Protein AF-A0A0F9EYW2-F1 (afdb_monomer)

Sequence (230 aa):
MPSLGEVVQDLGSGGMSMTWIFIWALIVGISLIFICFLGWLLFFKVRWNLKVEIKLPRSDGRIINGEWGKGFYDAKRGSVYIKRPGRGSRKVAMKIFDVKRYLQGTDLLTVIQVGPEEFRPVLNHSYSEHLVNLIDKSKPVLSEDGKPVLDEKGNPLYKTVQMKDSIMNIQTETGKNKAWKAAFEDAATNAYTMKSIFRQYQTPIAIGIVVICCFIGFAVLWTKLSSVCS

Secondary structure (DSSP, 8-state):
---HHHHHHHTTSS---HHHHHHHHHHHHHHHHHHHHHHHHHHH-----EEEEEEEE-TTSPEEEEEEEEEEEETTTTEEEEE-SSTTPPPEEPPP--HHHHEETTTEEEEEEEETTEEEE--GGGEEEEEEEEEEEEEEPBPTTSPBPBPTTSPBPEEEEEEEEEEE-------S--HHHHHHHHHHHHHHSHHHHHHHTHHHHHHHHHHHHHHHHHHHHHHHHTTT--

Foldseek 3Di:
DDDPVVVVVVVPDDPCDPVNVVVVVVVVVVVVVVVVVVVVVVVPPQDQQAWEWEWEADPVRDTDHTFIWTWDQDPVVQWIWIFGPDPDTDTAIEQRDNVVVQDDPRHYWYWYDPDPRYIDTDHPVLKDKDWDFDFPPVAFDADPVRHFDADPVGHGGGDTDTDIDIDGDDDDPPDPDPPRVVVVVVVVVCVPDPVVVCVVCVVVVVVVVVVVVVVVVVVVVVVVVVVVVD

Solvent-accessible surface area (backbone atoms only — not comparable to full-atom values): 13590 Å² total; per-residue (Å²): 131,86,51,78,66,57,61,55,52,62,69,69,60,92,65,82,50,72,68,57,54,52,52,51,53,49,54,52,49,52,51,52,54,50,51,51,52,51,53,48,56,62,68,68,59,73,70,66,68,27,44,24,40,37,31,40,62,44,98,84,71,47,73,48,88,56,46,72,27,41,18,31,74,39,81,91,74,43,29,41,32,40,27,57,78,58,101,78,53,64,76,35,67,36,73,71,56,71,60,77,81,38,46,51,84,92,39,35,33,41,27,36,43,84,45,102,75,36,59,43,79,44,54,84,81,50,52,42,82,41,82,42,79,42,72,37,84,87,44,59,40,60,43,99,84,71,45,65,39,58,48,102,85,71,47,70,40,48,39,72,41,82,41,85,45,70,51,67,77,80,90,68,93,81,67,89,76,53,62,67,58,54,52,49,52,51,52,56,52,44,69,76,34,70,68,40,53,50,61,75,43,41,64,62,51,51,52,51,52,52,53,52,50,52,53,52,52,50,53,54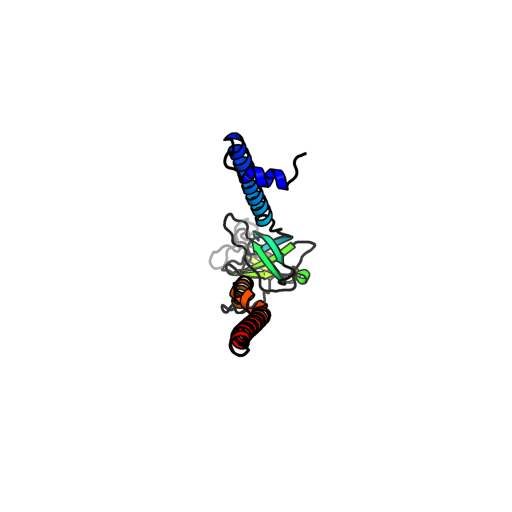,50,52,63,50,53,63,67,72,80,109

pLDDT: mean 80.06, std 10.98, range [49.91, 95.88]

Organism: NCBI:txid412755

Radius of gyration: 35.55 Å; Cα contacts (8 Å, |Δi|>4): 248; chains: 1; bounding box: 84×53×110 Å

Structure (mmCIF, N/CA/C/O backbone):
data_AF-A0A0F9EYW2-F1
#
_entry.id   AF-A0A0F9EYW2-F1
#
loop_
_atom_site.group_PDB
_atom_site.id
_atom_site.type_symbol
_atom_site.label_atom_id
_atom_site.label_alt_id
_atom_site.label_comp_id
_atom_site.label_asym_id
_atom_site.label_entity_id
_atom_site.label_seq_id
_atom_site.pdbx_PDB_ins_code
_atom_site.Cartn_x
_atom_site.Cartn_y
_atom_site.Cartn_z
_atom_site.occupancy
_atom_site.B_iso_or_equiv
_atom_site.auth_seq_id
_atom_site.auth_comp_id
_atom_site.auth_asym_id
_atom_site.auth_atom_id
_atom_site.pdbx_PDB_model_num
ATOM 1 N N . MET A 1 1 ? 7.747 31.807 -49.366 1.00 52.19 1 MET A N 1
ATOM 2 C CA . MET A 1 1 ? 7.985 31.037 -48.128 1.00 52.19 1 MET A CA 1
ATOM 3 C C . MET A 1 1 ? 9.298 30.307 -48.328 1.00 52.19 1 MET A C 1
ATOM 5 O O . MET A 1 1 ? 9.342 29.508 -49.256 1.00 52.19 1 MET A O 1
ATOM 9 N N . PRO A 1 2 ? 10.361 30.649 -47.586 1.00 55.53 2 PRO A N 1
ATOM 10 C CA . PRO A 1 2 ? 11.650 29.979 -47.736 1.00 55.53 2 PRO A CA 1
ATOM 11 C C . PRO A 1 2 ? 11.512 28.498 -47.378 1.00 55.53 2 PRO A C 1
ATOM 13 O O . PRO A 1 2 ? 10.735 28.131 -46.490 1.00 55.53 2 PRO A O 1
ATOM 16 N N . SER A 1 3 ? 12.224 27.650 -48.112 1.00 72.50 3 SER A N 1
ATOM 17 C CA . SER A 1 3 ? 12.207 26.206 -47.890 1.00 72.50 3 SER A CA 1
ATOM 18 C C . SER A 1 3 ? 13.005 25.844 -46.630 1.00 72.50 3 SER A C 1
ATOM 20 O O . SER A 1 3 ? 13.962 26.528 -46.267 1.00 72.50 3 SER A O 1
ATOM 22 N N . LEU A 1 4 ? 12.644 24.746 -45.953 1.00 61.16 4 LEU A N 1
ATOM 23 C CA . LEU A 1 4 ? 13.369 24.252 -44.768 1.00 61.16 4 LEU A CA 1
ATOM 24 C C . LEU A 1 4 ? 14.874 24.040 -45.034 1.00 61.16 4 LEU A C 1
ATOM 26 O O . LEU A 1 4 ? 15.667 24.145 -44.106 1.00 61.16 4 LEU A O 1
ATOM 30 N N . GLY A 1 5 ? 15.267 23.775 -46.285 1.00 67.50 5 GLY A N 1
ATOM 31 C CA . GLY A 1 5 ? 16.667 23.628 -46.691 1.00 67.50 5 GLY A CA 1
ATOM 32 C C . GLY A 1 5 ? 17.437 24.950 -46.728 1.00 67.50 5 GLY A C 1
ATOM 33 O O . GLY A 1 5 ? 18.557 25.005 -46.233 1.00 67.50 5 GLY A O 1
ATOM 34 N N . GLU A 1 6 ? 16.822 26.025 -47.228 1.00 64.06 6 GLU A N 1
ATOM 35 C CA . GLU A 1 6 ? 17.435 27.363 -47.262 1.00 64.06 6 GLU A CA 1
ATOM 36 C C . GLU A 1 6 ? 17.608 27.938 -45.853 1.00 64.06 6 GLU A C 1
ATOM 38 O O . GLU A 1 6 ? 18.649 28.507 -45.542 1.00 64.06 6 GLU A O 1
ATOM 43 N N . VAL A 1 7 ? 16.636 27.702 -44.963 1.00 62.72 7 VAL A N 1
ATOM 44 C CA . VAL A 1 7 ? 16.721 28.124 -43.553 1.00 62.72 7 VAL A CA 1
ATOM 45 C C . VAL A 1 7 ? 17.864 27.411 -42.821 1.00 62.72 7 VAL A C 1
ATOM 47 O O . VAL A 1 7 ? 18.504 28.003 -41.959 1.00 62.72 7 VAL A O 1
ATOM 50 N N . VAL A 1 8 ? 18.157 26.155 -43.169 1.00 63.97 8 VAL A N 1
ATOM 51 C CA . VAL A 1 8 ? 19.262 25.385 -42.570 1.00 63.97 8 VAL A CA 1
ATOM 52 C C . VAL A 1 8 ? 20.624 25.792 -43.149 1.00 63.97 8 VAL A C 1
ATOM 54 O O . VAL A 1 8 ? 21.619 25.763 -42.427 1.00 63.97 8 VAL A O 1
ATOM 57 N N . GLN A 1 9 ? 20.681 26.216 -44.415 1.00 61.81 9 GLN A N 1
ATOM 58 C CA . GLN A 1 9 ? 21.916 26.686 -45.052 1.00 61.81 9 GLN A CA 1
ATOM 59 C C . GLN A 1 9 ? 22.353 28.066 -44.538 1.00 61.81 9 GLN A C 1
ATOM 61 O O . GLN A 1 9 ? 23.529 28.242 -44.220 1.00 61.81 9 GLN A O 1
ATOM 66 N N . ASP A 1 10 ? 21.409 28.991 -44.338 1.00 56.78 10 ASP A N 1
ATOM 67 C CA . ASP A 1 10 ? 21.663 30.308 -43.724 1.00 56.78 10 ASP A CA 1
ATOM 68 C C . ASP A 1 10 ? 22.048 30.199 -42.232 1.00 56.78 10 ASP A C 1
ATOM 70 O O . ASP A 1 10 ? 22.704 31.074 -41.666 1.00 56.78 10 ASP A O 1
ATOM 74 N N . LEU A 1 11 ? 21.693 29.080 -41.589 1.00 55.62 11 LEU A N 1
ATOM 75 C CA . LEU A 1 11 ? 22.097 28.739 -40.222 1.00 55.62 11 LEU A CA 1
ATOM 76 C C . LEU A 1 11 ? 23.579 28.332 -40.115 1.00 55.62 11 LEU A C 1
ATOM 78 O O . LEU A 1 11 ? 24.151 28.404 -39.027 1.00 55.62 11 LEU A O 1
ATOM 82 N N . GLY A 1 12 ? 24.196 27.894 -41.219 1.00 53.41 12 GLY A N 1
ATOM 83 C CA . GLY A 1 12 ? 25.589 27.441 -41.263 1.00 53.41 12 GLY A CA 1
ATOM 84 C C . GLY A 1 12 ? 26.603 28.539 -41.598 1.00 53.41 12 GLY A C 1
ATOM 85 O O . GLY A 1 12 ? 27.769 28.426 -41.218 1.00 53.41 12 GLY A O 1
ATOM 86 N N . SER A 1 13 ? 26.190 29.616 -42.273 1.00 53.50 13 SER A N 1
ATOM 87 C CA . SER A 1 13 ? 27.091 30.678 -42.737 1.00 53.50 13 SER A CA 1
ATOM 88 C C . SER A 1 13 ? 27.076 31.915 -41.833 1.00 53.50 13 SER A C 1
ATOM 90 O O . SER A 1 13 ? 26.437 32.920 -42.116 1.00 53.50 13 SER A O 1
ATOM 92 N N . GLY A 1 14 ? 27.838 31.851 -40.740 1.00 54.00 14 GLY A N 1
ATOM 93 C CA . GLY A 1 14 ? 28.763 32.924 -40.332 1.00 54.00 14 GLY A CA 1
ATOM 94 C C . GLY A 1 14 ? 28.259 34.344 -40.025 1.00 54.00 14 GLY A C 1
ATOM 95 O O . GLY A 1 14 ? 29.096 35.235 -39.912 1.00 54.00 14 GLY A O 1
ATOM 96 N N . GLY A 1 15 ? 26.959 34.593 -39.858 1.00 57.03 15 GLY A N 1
ATOM 97 C CA . GLY A 1 15 ? 26.452 35.949 -39.613 1.00 57.03 15 GLY A CA 1
ATOM 98 C C . GLY A 1 15 ? 25.105 35.988 -38.906 1.00 57.03 15 GLY A C 1
ATOM 99 O O . GLY A 1 15 ? 24.212 36.716 -39.324 1.00 57.03 15 GLY A O 1
ATOM 100 N N . MET A 1 16 ? 24.923 35.189 -37.852 1.00 55.03 16 MET A N 1
ATOM 101 C CA . MET A 1 16 ? 23.673 35.191 -37.093 1.00 55.03 16 MET A CA 1
ATOM 102 C C . MET A 1 16 ? 23.523 36.552 -36.390 1.00 55.03 16 MET A C 1
ATOM 104 O O . MET A 1 16 ? 24.187 36.824 -35.388 1.00 55.03 16 MET A O 1
ATOM 108 N N . SER A 1 17 ? 22.698 37.445 -36.948 1.00 66.69 17 SER A N 1
ATOM 109 C CA . SER A 1 17 ? 22.428 38.752 -36.349 1.00 66.69 17 SER A CA 1
ATOM 110 C C . SER A 1 17 ? 21.936 38.560 -34.915 1.00 66.69 17 SER A C 1
ATOM 112 O O . SER A 1 17 ? 21.206 37.613 -34.620 1.00 66.69 17 SER A O 1
ATOM 114 N N . MET A 1 18 ? 22.323 39.460 -34.008 1.00 69.31 18 MET A N 1
ATOM 115 C CA . MET A 1 18 ? 22.024 39.353 -32.572 1.00 69.31 18 MET A CA 1
ATOM 116 C C . MET A 1 18 ? 20.530 39.060 -32.303 1.00 69.31 18 MET A C 1
ATOM 118 O O . MET A 1 18 ? 20.189 38.298 -31.404 1.00 69.31 18 MET A O 1
ATOM 122 N N . THR A 1 19 ? 19.641 39.577 -33.156 1.00 75.81 19 THR A N 1
ATOM 123 C CA . THR A 1 19 ? 18.192 39.325 -33.160 1.00 75.81 19 THR A CA 1
ATOM 124 C C . THR A 1 19 ? 17.797 37.854 -33.344 1.00 75.81 19 THR A C 1
ATOM 126 O O . THR A 1 19 ? 16.905 37.382 -32.643 1.00 75.81 19 THR A O 1
ATOM 129 N N . TRP A 1 20 ? 18.462 37.100 -34.223 1.00 77.06 20 TRP A N 1
ATOM 130 C CA . TRP A 1 20 ? 18.180 35.676 -34.442 1.00 77.06 20 TRP A CA 1
ATOM 131 C C . TRP A 1 20 ? 18.603 34.815 -33.253 1.00 77.06 20 TRP A C 1
ATOM 133 O O . TRP A 1 20 ? 17.891 33.879 -32.890 1.00 77.06 20 TRP A O 1
ATOM 143 N N . ILE A 1 21 ? 19.707 35.173 -32.594 1.00 80.19 21 ILE A N 1
ATOM 144 C CA . ILE A 1 21 ? 20.161 34.503 -31.369 1.00 80.19 21 ILE A CA 1
ATOM 145 C C . ILE A 1 21 ? 19.124 34.689 -30.251 1.00 80.19 21 ILE A C 1
ATOM 147 O O . ILE A 1 21 ? 18.775 33.721 -29.573 1.00 80.19 21 ILE A O 1
ATOM 151 N N . PHE A 1 22 ? 18.566 35.896 -30.093 1.00 82.25 22 PHE A N 1
ATOM 152 C CA . PHE A 1 22 ? 17.497 36.150 -29.119 1.00 82.25 22 PHE A CA 1
ATOM 153 C C . PHE A 1 22 ? 16.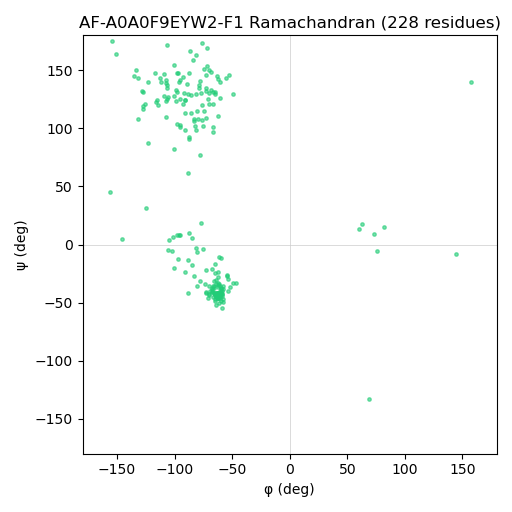221 35.357 -29.419 1.00 82.25 22 PHE A C 1
ATOM 155 O O . PHE A 1 22 ? 15.628 34.794 -28.499 1.00 82.25 22 PHE A O 1
ATOM 162 N N . ILE A 1 23 ? 15.814 35.268 -30.689 1.00 85.69 23 ILE A N 1
ATOM 163 C CA . ILE A 1 23 ? 14.631 34.492 -31.093 1.00 85.69 23 ILE A CA 1
ATOM 164 C C . ILE A 1 23 ? 14.827 33.005 -30.769 1.00 85.69 23 ILE A C 1
ATOM 166 O O . ILE A 1 23 ? 13.954 32.389 -30.157 1.00 85.69 23 ILE A O 1
ATOM 170 N N . TRP A 1 24 ? 15.989 32.434 -31.096 1.00 83.31 24 TRP A N 1
ATOM 171 C CA . TRP A 1 24 ? 16.298 31.037 -30.780 1.00 83.31 24 TRP A CA 1
ATOM 172 C C . TRP A 1 24 ? 16.380 30.769 -29.276 1.00 83.31 24 TRP A C 1
ATOM 174 O O . TRP A 1 24 ? 15.815 29.781 -28.804 1.00 83.31 24 TRP A O 1
ATOM 184 N N . ALA A 1 25 ? 17.008 31.661 -28.506 1.00 87.38 25 ALA A N 1
ATOM 185 C CA . ALA A 1 25 ? 17.060 31.545 -27.050 1.00 87.38 25 ALA A CA 1
ATOM 186 C C . ALA A 1 25 ? 15.653 31.549 -26.424 1.00 87.38 25 ALA A C 1
ATOM 188 O O . ALA A 1 25 ? 15.380 30.780 -25.500 1.00 87.38 25 ALA A O 1
ATOM 189 N N . LEU A 1 26 ? 14.735 32.358 -26.962 1.00 91.06 26 LEU A N 1
ATOM 190 C CA . LEU A 1 26 ? 13.352 32.449 -26.496 1.00 91.06 26 LEU A CA 1
ATOM 191 C C . LEU A 1 26 ? 12.554 31.179 -26.843 1.00 91.06 26 LEU A C 1
ATOM 193 O O . LEU A 1 26 ? 11.865 30.634 -25.980 1.00 91.06 26 LEU A O 1
ATOM 197 N N . ILE A 1 27 ? 12.711 30.643 -28.059 1.00 91.94 27 ILE A N 1
ATOM 198 C CA . ILE A 1 27 ? 12.068 29.386 -28.489 1.00 91.94 27 ILE A CA 1
ATOM 199 C C . ILE A 1 27 ? 12.540 28.200 -27.636 1.00 91.94 27 ILE A C 1
ATOM 201 O O . ILE A 1 27 ? 11.719 27.403 -27.167 1.00 91.94 27 ILE A O 1
ATOM 205 N N . VAL A 1 28 ? 13.849 28.086 -27.397 1.00 92.88 28 VAL A N 1
ATOM 206 C CA . VAL A 1 28 ? 14.421 27.021 -26.558 1.00 92.88 28 VAL A CA 1
ATOM 207 C C . VAL A 1 28 ? 13.967 27.176 -25.104 1.00 92.88 28 VAL A C 1
ATOM 209 O O . VAL A 1 28 ? 13.572 26.191 -24.478 1.00 92.88 28 VAL A O 1
ATOM 212 N N . GLY A 1 29 ? 13.935 28.408 -24.587 1.00 93.50 29 GLY A N 1
ATOM 213 C CA . GLY A 1 29 ? 13.445 28.711 -23.242 1.00 93.50 29 GLY A CA 1
ATOM 214 C C . GLY A 1 29 ? 11.982 28.307 -23.034 1.00 93.50 29 GLY A C 1
ATOM 215 O O . GLY A 1 29 ? 11.668 27.601 -22.074 1.00 93.50 29 GLY A O 1
ATOM 216 N N . ILE A 1 30 ? 11.089 28.674 -23.961 1.00 93.38 30 ILE A N 1
ATOM 217 C CA . ILE A 1 30 ? 9.671 28.281 -23.906 1.00 93.38 30 ILE A CA 1
ATOM 218 C C . ILE A 1 30 ? 9.520 26.761 -24.015 1.00 93.38 30 ILE A C 1
ATOM 220 O O . ILE A 1 30 ? 8.736 26.170 -23.272 1.00 93.38 30 ILE A O 1
ATOM 224 N N . SER A 1 31 ? 10.290 26.115 -24.892 1.00 93.00 31 SER A N 1
ATOM 225 C CA . SER A 1 31 ? 10.237 24.660 -25.071 1.00 93.00 31 SER A CA 1
ATOM 226 C C . SER A 1 31 ? 10.631 23.914 -23.793 1.00 93.00 31 SER A C 1
ATOM 228 O O . SER A 1 31 ? 9.950 22.968 -23.399 1.00 93.00 31 SER A O 1
ATOM 230 N N . LEU A 1 32 ? 11.670 24.371 -23.085 1.00 94.00 32 LEU A N 1
ATOM 231 C CA . LEU A 1 32 ? 12.071 23.809 -21.790 1.00 94.00 32 LEU A CA 1
ATOM 232 C C . LEU A 1 32 ? 10.996 23.994 -20.716 1.00 94.00 32 LEU A C 1
ATOM 234 O O . LEU A 1 32 ? 10.686 23.046 -19.994 1.00 94.00 32 LEU A O 1
ATOM 238 N N . ILE A 1 33 ? 10.386 25.179 -20.631 1.00 94.12 33 ILE A N 1
ATOM 239 C CA . ILE A 1 33 ? 9.284 25.438 -19.693 1.00 94.12 33 ILE A CA 1
ATOM 240 C C . ILE A 1 33 ? 8.097 24.524 -20.007 1.00 94.12 33 ILE A C 1
ATOM 242 O O . ILE A 1 33 ? 7.510 23.946 -19.092 1.00 94.12 33 ILE A O 1
ATOM 246 N N . PHE A 1 34 ? 7.774 24.340 -21.287 1.00 94.56 34 PHE A N 1
ATOM 247 C CA . PHE A 1 34 ? 6.687 23.469 -21.713 1.00 94.56 34 PHE A CA 1
ATOM 248 C C . PHE A 1 34 ? 6.964 22.000 -21.376 1.00 94.56 34 PHE A C 1
ATOM 250 O O . PHE A 1 34 ? 6.081 21.324 -20.855 1.00 94.56 34 PHE A O 1
ATOM 257 N N . ILE A 1 35 ? 8.194 21.516 -21.578 1.00 92.81 35 ILE A N 1
ATOM 258 C CA . ILE A 1 35 ? 8.611 20.158 -21.191 1.00 92.81 35 ILE A CA 1
ATOM 259 C C . ILE A 1 35 ? 8.536 19.980 -19.670 1.00 92.81 35 ILE A C 1
ATOM 261 O O . ILE A 1 35 ? 7.985 18.984 -19.197 1.00 92.81 35 ILE A O 1
ATOM 265 N N . CYS A 1 36 ? 9.021 20.952 -18.894 1.00 91.56 36 CYS A N 1
ATOM 266 C CA . CYS A 1 36 ? 8.914 20.943 -17.434 1.00 91.56 36 CYS A CA 1
ATOM 267 C C . CYS A 1 36 ? 7.451 20.936 -16.973 1.00 91.56 36 CYS A C 1
ATOM 269 O O . CYS A 1 36 ? 7.091 20.177 -16.073 1.00 91.56 36 CYS A O 1
ATOM 271 N N . PHE A 1 37 ? 6.588 21.725 -17.613 1.00 92.44 37 PHE A N 1
ATOM 272 C CA . PHE A 1 37 ? 5.160 21.775 -17.318 1.00 92.44 37 PHE A CA 1
ATOM 273 C C . PHE A 1 37 ? 4.444 20.467 -17.686 1.00 92.44 37 PHE A C 1
ATOM 275 O O . PHE A 1 37 ? 3.633 19.964 -16.905 1.00 92.44 37 PHE A O 1
ATOM 282 N N . LEU A 1 38 ? 4.778 19.859 -18.828 1.00 90.38 38 LEU A N 1
ATOM 283 C CA . LEU A 1 38 ? 4.254 18.549 -19.219 1.00 90.38 38 LEU A CA 1
ATOM 284 C C . LEU A 1 38 ? 4.704 17.458 -18.241 1.00 90.38 38 LEU A C 1
ATOM 286 O O . LEU A 1 38 ? 3.888 16.646 -17.802 1.00 90.38 38 LEU A O 1
ATOM 290 N N . GLY A 1 39 ? 5.988 17.460 -17.871 1.00 86.25 39 GLY A N 1
ATOM 291 C CA . GLY A 1 39 ? 6.561 16.545 -16.886 1.00 86.25 39 GLY A CA 1
ATOM 292 C C . GLY A 1 39 ? 5.888 16.688 -15.522 1.00 86.25 39 GLY A C 1
ATOM 293 O O . GLY A 1 39 ? 5.508 15.687 -14.913 1.00 86.25 39 GLY A O 1
ATOM 294 N N . TRP A 1 40 ? 5.638 17.926 -15.090 1.00 86.38 40 TRP A N 1
ATOM 295 C CA . TRP A 1 40 ? 4.859 18.233 -13.893 1.00 86.38 40 TRP A CA 1
ATOM 296 C C . TRP A 1 40 ? 3.444 17.646 -13.999 1.00 86.38 40 TRP A C 1
ATOM 298 O O . TRP A 1 40 ? 3.039 16.846 -13.158 1.00 86.38 40 TRP A O 1
ATOM 308 N N . LEU A 1 41 ? 2.689 17.953 -15.058 1.00 82.38 41 LEU A N 1
ATOM 309 C CA . LEU A 1 41 ? 1.324 17.440 -15.241 1.00 82.38 41 LEU A CA 1
ATOM 310 C C . LEU A 1 41 ? 1.244 15.907 -15.251 1.00 82.38 41 LEU A C 1
ATOM 312 O O . LEU A 1 41 ? 0.296 15.334 -14.706 1.00 82.38 41 LEU A O 1
ATOM 316 N N . LEU A 1 42 ? 2.226 15.237 -15.854 1.00 79.38 42 LEU A N 1
ATOM 317 C CA .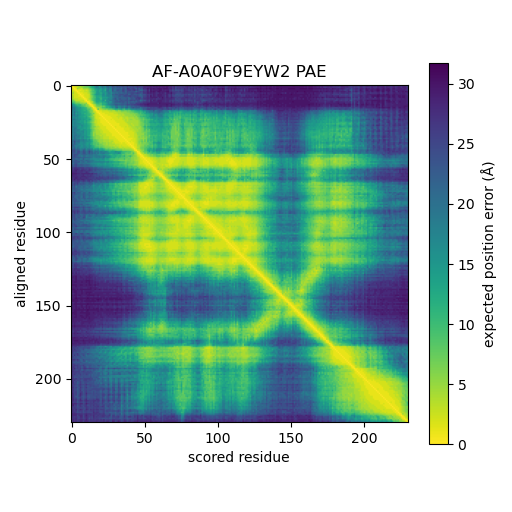 LEU A 1 42 ? 2.309 13.778 -15.864 1.00 79.38 42 LEU A CA 1
ATOM 318 C C . LEU A 1 42 ? 2.636 13.217 -14.476 1.00 79.38 42 LEU A C 1
ATOM 320 O O . LEU A 1 42 ? 2.021 12.236 -14.059 1.00 79.38 42 LEU A O 1
ATOM 324 N N . PHE A 1 43 ? 3.526 13.866 -13.725 1.00 71.56 43 PHE A N 1
ATOM 325 C CA . PHE A 1 43 ? 3.888 13.450 -12.371 1.00 71.56 43 PHE A CA 1
ATOM 326 C C . PHE A 1 43 ? 2.721 13.579 -11.378 1.00 71.56 43 PHE A C 1
ATOM 328 O O . PHE A 1 43 ? 2.511 12.703 -10.537 1.00 71.56 43 PHE A O 1
ATOM 335 N N . PHE A 1 44 ? 1.900 14.627 -11.501 1.00 68.81 44 PHE A N 1
ATOM 336 C CA . PHE A 1 44 ? 0.747 14.844 -10.616 1.00 68.81 44 PHE A CA 1
ATOM 337 C C . PHE A 1 44 ? -0.497 14.026 -10.987 1.00 68.81 44 PHE A C 1
ATOM 339 O O . PHE A 1 44 ? -1.454 13.979 -10.212 1.00 68.81 44 PHE A O 1
ATOM 346 N N . LYS A 1 45 ? -0.492 13.313 -12.119 1.00 64.75 45 LYS A N 1
ATOM 347 C CA . LYS A 1 45 ? -1.635 12.520 -12.601 1.00 64.75 45 LYS A CA 1
ATOM 348 C C . LYS A 1 45 ? -1.840 11.176 -11.888 1.00 64.75 45 LYS A C 1
ATOM 350 O O . LYS A 1 45 ? -2.566 10.326 -12.406 1.00 64.75 45 LYS A O 1
ATOM 355 N N . VAL A 1 46 ? -1.277 10.966 -10.695 1.00 64.56 46 VAL A N 1
ATOM 356 C CA . VAL A 1 46 ? -1.643 9.808 -9.862 1.00 64.56 46 VAL A CA 1
ATOM 357 C C . VAL A 1 46 ? -3.097 9.978 -9.418 1.00 64.56 46 VAL A C 1
ATOM 359 O O . VAL A 1 46 ? -3.404 10.698 -8.466 1.00 64.56 46 VAL A O 1
ATOM 362 N N . ARG A 1 47 ? -4.007 9.339 -10.156 1.00 75.50 47 ARG A N 1
ATOM 363 C CA . ARG A 1 47 ? -5.443 9.364 -9.882 1.00 75.50 47 ARG A CA 1
ATOM 364 C C . ARG A 1 47 ? -5.733 8.450 -8.701 1.00 75.50 47 ARG A C 1
ATOM 366 O O . ARG A 1 47 ? -5.693 7.237 -8.836 1.00 75.50 47 ARG A O 1
ATOM 373 N N . TRP A 1 48 ? -6.033 9.038 -7.553 1.00 85.88 48 TRP A N 1
ATOM 374 C CA . TRP A 1 48 ? -6.586 8.316 -6.411 1.00 85.88 48 TRP A CA 1
ATOM 375 C C . TRP A 1 48 ? -8.037 7.965 -6.736 1.00 85.88 48 TRP A C 1
ATOM 377 O O . TRP A 1 48 ? -8.867 8.864 -6.844 1.00 85.88 48 TRP A O 1
ATOM 387 N N . ASN A 1 49 ? -8.315 6.686 -6.974 1.00 89.75 49 ASN A N 1
ATOM 388 C CA . ASN A 1 49 ? -9.623 6.192 -7.412 1.00 89.75 49 ASN A CA 1
ATOM 389 C C . ASN A 1 49 ? -10.437 5.544 -6.287 1.00 89.75 49 ASN A C 1
ATOM 391 O O . ASN A 1 49 ? -11.583 5.187 -6.521 1.00 89.75 49 ASN A O 1
ATOM 395 N N . LEU A 1 50 ? -9.856 5.392 -5.096 1.00 92.12 50 LEU A N 1
ATOM 396 C CA . LEU A 1 50 ? -10.513 4.790 -3.942 1.00 92.12 50 LEU A CA 1
ATOM 397 C C . LEU A 1 50 ? -10.508 5.749 -2.752 1.00 92.12 50 LEU A C 1
ATOM 399 O O . LEU A 1 50 ? -9.501 6.408 -2.466 1.00 92.12 50 LEU A O 1
ATOM 403 N N . LYS A 1 51 ? -11.618 5.782 -2.020 1.00 93.12 51 LYS A N 1
ATOM 404 C CA . LYS A 1 51 ? -11.708 6.354 -0.676 1.00 93.12 51 LYS A CA 1
ATOM 405 C C . LYS A 1 51 ? -11.429 5.240 0.314 1.00 93.12 51 LYS A C 1
ATOM 407 O O . LYS A 1 51 ? -12.071 4.195 0.272 1.00 93.12 51 LYS A O 1
ATOM 412 N N . VAL A 1 52 ? -10.445 5.441 1.179 1.00 93.31 52 VAL A N 1
ATOM 413 C CA . 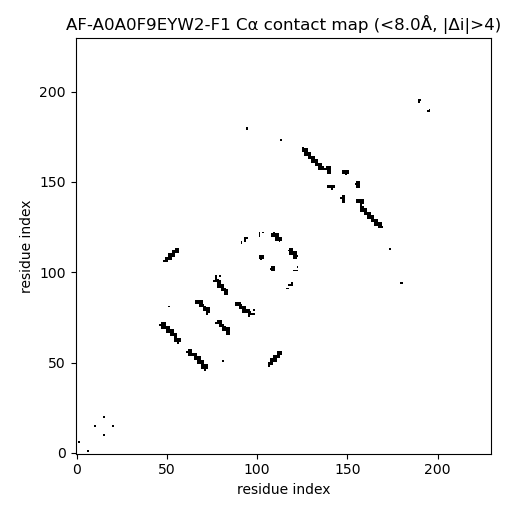VAL A 1 52 ? -10.004 4.393 2.098 1.00 93.31 52 VAL A CA 1
ATOM 414 C C . VAL A 1 52 ? -10.323 4.821 3.514 1.00 93.31 52 VAL A C 1
ATOM 416 O O . VAL A 1 52 ? -9.820 5.842 3.969 1.00 93.31 52 VAL A O 1
ATOM 419 N N . GLU A 1 53 ? -11.133 4.044 4.218 1.00 92.44 53 GLU A N 1
ATOM 420 C CA . GLU A 1 53 ? -11.359 4.248 5.644 1.00 92.44 53 GLU A CA 1
ATOM 421 C C . GLU A 1 53 ? -10.343 3.415 6.430 1.00 92.44 53 GLU A C 1
ATOM 423 O O . GLU A 1 53 ? -10.371 2.187 6.390 1.00 92.44 53 GLU A O 1
ATOM 428 N N . ILE A 1 54 ? -9.426 4.079 7.131 1.00 92.00 54 ILE A N 1
ATOM 429 C CA . ILE A 1 54 ? -8.349 3.447 7.891 1.00 92.00 54 ILE A CA 1
ATOM 430 C C . ILE A 1 54 ? -8.760 3.366 9.356 1.00 92.00 54 ILE A C 1
ATOM 432 O O . ILE A 1 54 ? -8.693 4.341 10.097 1.00 92.00 54 ILE A O 1
ATOM 436 N N . LYS A 1 55 ? -9.144 2.179 9.799 1.00 89.44 55 LYS A N 1
ATOM 437 C CA . LYS A 1 55 ? -9.403 1.874 11.203 1.00 89.44 55 LYS A CA 1
ATOM 438 C C . LYS A 1 55 ? -8.082 1.582 11.922 1.00 89.44 55 LYS A C 1
ATOM 440 O O . LYS A 1 55 ? -7.265 0.781 11.458 1.00 89.44 55 LYS A O 1
ATOM 445 N N . LEU A 1 56 ? -7.873 2.238 13.057 1.00 87.44 56 LEU A N 1
ATOM 446 C CA . LEU A 1 56 ? -6.648 2.142 13.850 1.00 87.44 56 LEU A CA 1
ATOM 447 C C . LEU A 1 56 ? -6.934 1.333 15.127 1.00 87.44 56 LEU A C 1
ATOM 449 O O . LEU A 1 56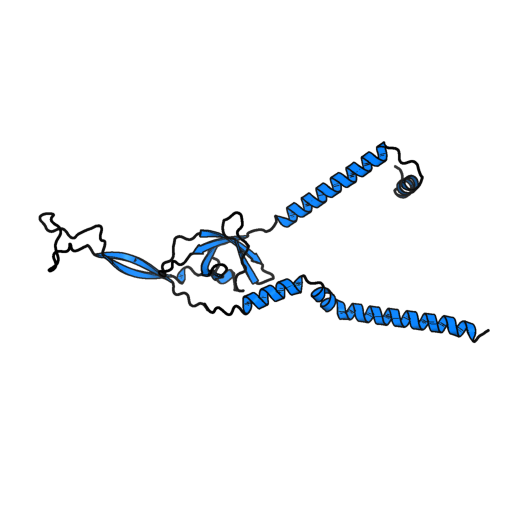 ? -7.842 1.699 15.878 1.00 87.44 56 LEU A O 1
ATOM 453 N N . PRO A 1 57 ? -6.203 0.243 15.396 1.00 82.69 57 PRO A N 1
ATOM 454 C CA . PRO A 1 57 ? -6.285 -0.455 16.670 1.00 82.69 57 PRO A CA 1
ATOM 455 C C . PRO A 1 57 ? -5.473 0.291 17.742 1.00 82.69 57 PRO A C 1
ATOM 457 O O . PRO A 1 57 ? -4.355 0.744 17.496 1.00 82.69 57 PRO A O 1
ATOM 460 N N . ARG A 1 58 ? -6.034 0.415 18.947 1.00 77.12 58 ARG A N 1
ATOM 461 C CA . ARG A 1 58 ? -5.331 0.871 20.156 1.00 77.12 58 ARG A CA 1
ATOM 462 C C . ARG A 1 58 ? -4.551 -0.298 20.779 1.00 77.12 58 ARG A C 1
ATOM 464 O O . ARG A 1 58 ? -4.849 -1.459 20.504 1.00 77.12 58 ARG A O 1
ATOM 471 N N . SER A 1 59 ? -3.598 0.010 21.664 1.00 72.25 59 SER A N 1
ATOM 472 C CA . SER A 1 59 ? -2.912 -0.962 22.539 1.00 72.25 59 SER A CA 1
ATOM 473 C C . SER A 1 59 ? -3.867 -1.934 23.235 1.00 72.25 59 SER A C 1
ATOM 475 O O . SER A 1 59 ? -3.535 -3.098 23.419 1.00 72.25 59 SER A O 1
ATOM 477 N N . ASP A 1 60 ? -5.069 -1.462 23.565 1.00 71.38 60 ASP A N 1
ATOM 478 C CA . ASP A 1 60 ? -6.062 -2.200 24.346 1.00 71.38 60 ASP A CA 1
ATOM 479 C C . ASP A 1 60 ? -6.960 -3.093 23.462 1.00 71.38 60 ASP A C 1
ATOM 481 O O . ASP A 1 60 ? -8.005 -3.561 23.907 1.00 71.38 60 ASP A O 1
ATOM 485 N N . GLY A 1 61 ? -6.627 -3.255 22.174 1.00 69.81 61 GLY A N 1
ATOM 486 C CA . GLY A 1 61 ? -7.402 -4.033 21.196 1.00 69.81 61 GLY A CA 1
ATOM 487 C C . GLY A 1 61 ? -8.677 -3.349 20.688 1.00 69.81 61 GLY A C 1
ATOM 488 O O . GLY A 1 61 ? -9.323 -3.847 19.769 1.00 69.81 61 GLY A O 1
ATOM 489 N N . ARG A 1 62 ? -9.034 -2.183 21.238 1.00 74.62 62 ARG A N 1
ATOM 490 C CA . ARG A 1 62 ? -10.183 -1.381 20.792 1.00 74.62 62 ARG A CA 1
ATOM 491 C C . ARG A 1 62 ? -9.855 -0.609 19.515 1.00 74.62 62 ARG A C 1
ATOM 493 O O . ARG A 1 62 ? -8.762 -0.062 19.383 1.00 74.62 62 ARG A O 1
ATOM 500 N N . ILE A 1 63 ? -10.812 -0.517 18.597 1.00 77.25 63 ILE A N 1
ATOM 501 C CA . ILE A 1 63 ? -10.679 0.262 17.359 1.00 77.25 63 ILE A CA 1
ATOM 502 C C . ILE A 1 63 ? -11.082 1.714 17.649 1.00 77.25 63 ILE A C 1
ATOM 504 O O . ILE A 1 63 ? -12.150 1.954 18.208 1.00 77.25 63 ILE A O 1
ATOM 508 N N . ILE A 1 64 ? -10.243 2.685 17.283 1.00 74.56 64 ILE A N 1
ATOM 509 C CA . ILE A 1 64 ? -10.596 4.114 17.360 1.00 74.56 64 ILE A CA 1
ATOM 510 C C . ILE A 1 64 ? -11.322 4.580 16.089 1.00 74.56 64 ILE A C 1
ATOM 512 O O . ILE A 1 64 ? -11.302 3.896 15.061 1.00 74.56 64 ILE A O 1
ATOM 516 N N . ASN A 1 65 ? -11.937 5.768 16.150 1.00 71.94 65 ASN A N 1
ATOM 517 C CA . ASN A 1 65 ? -12.507 6.423 14.971 1.00 71.94 65 ASN A CA 1
ATOM 518 C C . ASN A 1 65 ? -11.484 6.445 13.826 1.00 71.94 65 ASN A C 1
ATOM 520 O O . ASN A 1 65 ? -10.323 6.804 14.022 1.00 71.94 65 ASN A O 1
ATOM 524 N N . GLY A 1 66 ? -11.928 5.992 12.653 1.00 81.06 66 GLY A N 1
ATOM 525 C CA . GLY A 1 66 ? -11.062 5.789 11.499 1.00 81.06 66 GLY A CA 1
ATOM 526 C C . GLY A 1 66 ? -10.562 7.098 10.893 1.00 81.06 66 GLY A C 1
ATOM 527 O O . GLY A 1 66 ? -11.242 8.121 10.931 1.00 81.06 66 GLY A O 1
ATOM 528 N N . GLU A 1 67 ? -9.375 7.047 10.298 1.00 90.94 67 GLU A N 1
ATOM 529 C CA . GLU A 1 67 ? -8.819 8.116 9.475 1.00 90.94 67 GLU A CA 1
ATOM 530 C C . GLU A 1 67 ? -9.237 7.934 8.011 1.00 90.94 67 GLU A C 1
ATOM 532 O O . GLU A 1 67 ? -9.177 6.835 7.459 1.00 90.94 67 GLU A O 1
ATOM 537 N N . TRP A 1 68 ? -9.595 9.026 7.338 1.00 91.94 68 TRP A N 1
ATOM 538 C CA . TRP A 1 68 ? -9.905 9.002 5.909 1.00 91.94 68 TRP A CA 1
ATOM 539 C C . TRP A 1 68 ? -8.640 9.146 5.067 1.00 91.94 68 TRP A C 1
ATOM 541 O O . TRP A 1 68 ? -8.006 10.198 5.050 1.00 91.94 68 TRP A O 1
ATOM 551 N N . GLY A 1 69 ? -8.290 8.087 4.343 1.00 92.31 69 GLY A N 1
ATOM 552 C CA . GLY A 1 69 ? -7.182 8.011 3.401 1.00 92.31 69 GLY A CA 1
ATOM 553 C C . GLY A 1 69 ? -7.613 8.010 1.935 1.00 92.31 69 GLY A C 1
ATOM 554 O O . GLY A 1 69 ? -8.787 7.888 1.581 1.00 92.31 69 GLY A O 1
ATOM 555 N N . LYS A 1 70 ? -6.615 8.124 1.057 1.00 93.38 70 LYS A N 1
ATOM 556 C CA . LYS A 1 70 ? -6.773 7.963 -0.392 1.00 93.38 70 LYS A CA 1
ATOM 557 C C . LYS A 1 70 ? -6.175 6.632 -0.823 1.00 93.38 70 LYS A C 1
ATOM 559 O O . LYS A 1 70 ? -5.083 6.278 -0.381 1.00 93.38 70 LYS A O 1
ATOM 564 N N . GLY A 1 71 ? -6.864 5.923 -1.705 1.00 93.06 71 GLY A N 1
ATOM 565 C CA . GLY A 1 71 ? -6.411 4.669 -2.289 1.00 93.06 71 GLY A CA 1
ATOM 566 C C . GLY A 1 71 ? -6.229 4.772 -3.800 1.00 93.06 71 GLY A C 1
ATOM 567 O O . GLY A 1 71 ? -6.923 5.530 -4.481 1.00 93.06 71 GLY A O 1
ATOM 568 N N . PHE A 1 72 ? -5.266 4.021 -4.318 1.00 92.56 72 PHE A N 1
ATOM 569 C CA . PHE A 1 72 ? -5.053 3.817 -5.742 1.00 92.56 72 PHE A CA 1
ATOM 570 C C . PHE A 1 72 ? -4.981 2.321 -6.031 1.00 92.56 72 PHE A C 1
ATOM 572 O O . PHE A 1 72 ? -4.101 1.636 -5.513 1.00 92.56 72 PHE A O 1
ATOM 579 N N . TYR A 1 73 ? -5.895 1.817 -6.852 1.00 91.44 73 TYR A N 1
ATOM 580 C CA . TYR A 1 73 ? -5.854 0.438 -7.326 1.00 91.44 73 TYR A CA 1
ATOM 581 C C . TYR A 1 73 ? -5.114 0.337 -8.659 1.00 91.44 73 TYR A C 1
ATOM 583 O O . TYR A 1 73 ? -5.538 0.927 -9.654 1.00 91.44 73 TYR A O 1
ATOM 591 N N . ASP A 1 74 ? -4.037 -0.450 -8.678 1.00 88.19 74 ASP A N 1
ATOM 592 C CA . ASP A 1 74 ? -3.334 -0.820 -9.902 1.00 88.19 74 ASP A CA 1
ATOM 593 C C . ASP A 1 74 ? -3.836 -2.181 -10.400 1.00 88.19 74 ASP A C 1
ATOM 595 O O . ASP A 1 74 ? -3.453 -3.232 -9.880 1.00 88.19 74 ASP A O 1
ATOM 599 N N . ALA A 1 75 ? -4.681 -2.159 -11.433 1.00 85.25 75 ALA A N 1
ATOM 600 C CA . ALA A 1 75 ? -5.249 -3.364 -12.030 1.00 85.25 75 ALA A CA 1
ATOM 601 C C . ALA A 1 75 ? -4.190 -4.295 -12.645 1.00 85.25 75 ALA A C 1
ATOM 603 O O . ALA A 1 75 ? -4.394 -5.504 -12.672 1.00 85.25 75 ALA A O 1
ATOM 604 N N . LYS A 1 76 ? -3.046 -3.762 -13.104 1.00 83.31 76 LYS A N 1
ATOM 605 C CA . LYS A 1 76 ? -1.973 -4.584 -13.690 1.00 83.31 76 LYS A CA 1
ATOM 606 C C . LYS A 1 76 ? -1.223 -5.374 -12.625 1.00 83.31 76 LYS A C 1
ATOM 608 O O . LYS A 1 76 ? -0.758 -6.476 -12.890 1.00 83.31 76 LYS A O 1
ATOM 613 N N . ARG A 1 77 ? -1.078 -4.791 -11.433 1.00 79.75 77 ARG A N 1
ATOM 614 C CA . ARG A 1 77 ? -0.340 -5.389 -10.310 1.00 79.75 77 ARG A CA 1
ATOM 615 C C . ARG A 1 77 ? -1.242 -6.104 -9.306 1.00 79.75 77 ARG A C 1
ATOM 617 O O . ARG A 1 77 ? -0.733 -6.798 -8.434 1.00 79.75 77 ARG A O 1
ATOM 624 N N . GLY A 1 78 ?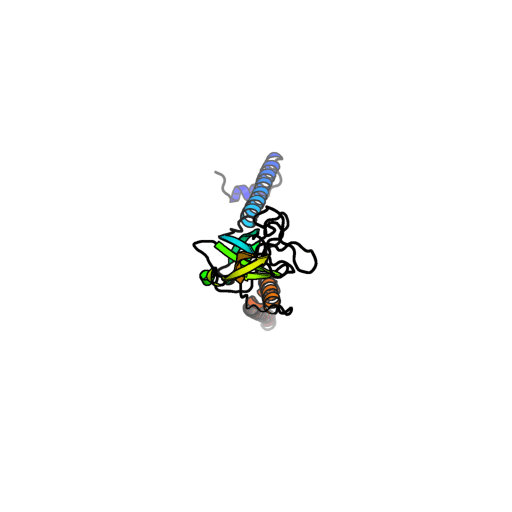 -2.559 -5.906 -9.386 1.00 84.00 78 GLY A N 1
ATOM 625 C CA . GLY A 1 78 ? -3.514 -6.428 -8.406 1.00 84.00 78 GLY A CA 1
ATOM 626 C C . GLY A 1 78 ? -3.313 -5.855 -6.998 1.00 84.00 78 GLY A C 1
ATOM 627 O O . GLY A 1 78 ? -3.781 -6.434 -6.022 1.00 84.00 78 GLY A O 1
ATOM 628 N N . SER A 1 79 ? -2.591 -4.739 -6.871 1.00 87.50 79 SER A N 1
ATOM 629 C CA . SER A 1 79 ? -2.203 -4.154 -5.587 1.00 87.50 79 SER A CA 1
ATOM 630 C C . SER A 1 79 ? -2.910 -2.826 -5.353 1.00 87.50 79 SER A C 1
ATOM 632 O O . SER A 1 79 ? -3.008 -1.995 -6.261 1.00 87.50 79 SER A O 1
ATOM 634 N N . VAL A 1 80 ? -3.335 -2.596 -4.114 1.00 91.94 80 VAL A N 1
ATOM 635 C CA . VAL A 1 80 ? -3.867 -1.304 -3.671 1.00 91.94 80 VAL A CA 1
ATOM 636 C C . VAL A 1 80 ? -2.769 -0.523 -2.963 1.00 91.94 80 VAL A C 1
ATOM 638 O O . VAL A 1 80 ? -2.095 -1.039 -2.074 1.00 91.94 80 VAL A O 1
ATOM 641 N N . TYR A 1 81 ? -2.600 0.736 -3.344 1.00 91.88 81 TYR A N 1
ATOM 642 C CA . TYR A 1 81 ? -1.735 1.691 -2.671 1.00 91.88 81 TYR A CA 1
ATOM 643 C C . TYR A 1 81 ? -2.578 2.604 -1.794 1.00 91.88 81 TYR A C 1
ATOM 645 O O . TYR A 1 81 ? -3.510 3.234 -2.284 1.00 91.88 81 TYR A O 1
ATOM 653 N N . ILE A 1 82 ? -2.226 2.727 -0.521 1.00 93.06 82 ILE A N 1
ATOM 654 C CA . ILE A 1 82 ? -2.890 3.626 0.422 1.00 93.06 82 ILE A CA 1
ATOM 655 C C . ILE A 1 82 ? -1.973 4.803 0.718 1.00 93.06 82 ILE A C 1
ATOM 657 O O . ILE A 1 82 ? -0.765 4.647 0.906 1.00 93.06 82 ILE A O 1
ATOM 661 N N . LYS A 1 83 ? -2.557 5.994 0.795 1.00 91.81 83 LYS A N 1
ATOM 662 C CA . LYS A 1 83 ? -1.905 7.198 1.291 1.00 91.81 83 LYS A CA 1
ATOM 663 C C . LYS A 1 83 ? -2.740 7.806 2.410 1.00 91.81 83 LYS A C 1
ATOM 665 O O . LYS A 1 83 ? -3.894 8.185 2.205 1.00 91.81 83 LYS A O 1
ATOM 670 N N . ARG A 1 84 ? -2.121 7.923 3.586 1.00 90.44 84 ARG A N 1
ATOM 671 C CA . ARG A 1 84 ? -2.690 8.623 4.742 1.00 90.44 84 ARG A CA 1
ATOM 672 C C . ARG A 1 84 ? -2.774 10.136 4.471 1.00 90.44 84 ARG A C 1
ATOM 674 O O . ARG A 1 84 ? -1.927 10.657 3.735 1.00 90.44 84 ARG A O 1
ATOM 681 N N . PRO A 1 85 ? -3.763 10.854 5.030 1.00 86.75 85 PRO A N 1
ATOM 682 C CA . PRO A 1 85 ? -3.771 12.312 5.034 1.00 86.75 85 PRO A CA 1
ATOM 683 C C . PRO A 1 85 ? -2.537 12.843 5.775 1.00 86.75 85 PRO A C 1
ATOM 685 O O . PRO A 1 85 ? -2.263 12.455 6.905 1.00 86.75 85 PRO A O 1
ATOM 688 N N . GLY A 1 86 ? -1.766 13.713 5.122 1.00 82.62 86 GLY A N 1
ATOM 689 C CA . GLY A 1 86 ? -0.561 14.296 5.712 1.00 82.62 86 GLY A CA 1
ATOM 690 C C . GLY A 1 86 ? 0.435 14.800 4.671 1.00 82.62 86 GLY A C 1
ATOM 691 O O . GLY A 1 86 ? 0.665 14.170 3.630 1.00 82.62 86 GLY A O 1
ATOM 692 N N . ARG A 1 87 ? 1.048 15.955 4.948 1.00 73.12 87 ARG A N 1
ATOM 693 C CA . ARG A 1 87 ? 2.101 16.559 4.118 1.00 73.12 87 ARG A CA 1
ATOM 694 C C . ARG A 1 87 ? 3.423 15.830 4.393 1.00 73.12 87 ARG A C 1
ATOM 696 O O . ARG A 1 87 ? 4.249 16.301 5.155 1.00 73.12 87 ARG A O 1
ATOM 703 N N . GLY A 1 88 ? 3.574 14.634 3.826 1.00 77.00 88 GLY A N 1
ATOM 704 C CA . GLY A 1 88 ? 4.761 13.783 4.014 1.00 77.00 88 GLY A CA 1
ATOM 705 C C . GLY A 1 88 ? 4.467 12.283 4.055 1.00 77.00 88 GLY A C 1
ATOM 706 O O . GLY A 1 88 ? 5.387 11.470 4.017 1.00 77.00 88 GLY A O 1
ATOM 707 N N . SER A 1 89 ? 3.192 11.892 4.085 1.00 82.62 89 SER A N 1
ATOM 708 C CA . SER A 1 89 ? 2.807 10.484 4.106 1.00 82.62 89 SER A CA 1
ATOM 709 C C . SER A 1 89 ? 3.183 9.796 2.792 1.00 82.62 89 SER A C 1
ATOM 711 O O . SER A 1 89 ? 2.740 10.194 1.705 1.00 82.62 89 SER A O 1
ATOM 713 N N . ARG A 1 90 ? 4.010 8.752 2.897 1.00 85.62 90 ARG A N 1
ATOM 714 C CA . ARG A 1 90 ? 4.392 7.897 1.770 1.00 85.62 90 ARG A CA 1
ATOM 715 C C . ARG A 1 90 ? 3.211 7.024 1.346 1.00 85.62 90 ARG A C 1
ATOM 717 O O . ARG A 1 90 ? 2.322 6.720 2.139 1.00 85.62 90 ARG A O 1
ATOM 724 N N . LYS A 1 91 ? 3.203 6.635 0.070 1.00 89.00 91 LYS A N 1
ATOM 725 C CA . LYS A 1 91 ? 2.283 5.612 -0.436 1.00 89.00 91 LYS A CA 1
ATOM 726 C C . LYS A 1 91 ? 2.733 4.248 0.087 1.00 89.00 91 LYS A C 1
ATOM 728 O O . LYS A 1 91 ? 3.912 3.922 -0.017 1.00 89.00 91 LYS A O 1
ATOM 733 N N . VAL A 1 92 ? 1.805 3.467 0.619 1.00 89.44 92 VAL A N 1
ATOM 734 C CA . VAL A 1 92 ? 2.061 2.129 1.158 1.00 89.44 92 VAL A CA 1
ATOM 735 C C . VAL A 1 92 ? 1.319 1.116 0.300 1.00 89.44 92 VAL A C 1
ATOM 737 O O . VAL A 1 92 ? 0.112 1.248 0.104 1.00 89.44 92 VAL A O 1
ATOM 740 N N . ALA A 1 93 ? 2.034 0.131 -0.241 1.00 89.81 93 ALA A N 1
ATOM 741 C CA . ALA A 1 93 ? 1.425 -0.959 -0.995 1.00 89.81 93 ALA A CA 1
ATOM 742 C C . ALA A 1 93 ? 0.827 -1.996 -0.036 1.00 89.81 93 ALA A C 1
ATOM 744 O O . ALA A 1 93 ? 1.466 -2.395 0.937 1.00 89.81 93 ALA A O 1
ATOM 745 N N . MET A 1 94 ? -0.391 -2.443 -0.318 1.00 89.38 94 MET A N 1
ATOM 746 C CA . MET A 1 94 ? -1.011 -3.573 0.364 1.00 89.38 94 MET A CA 1
ATOM 747 C C . MET A 1 94 ? -0.580 -4.897 -0.270 1.00 89.38 94 MET A C 1
ATOM 749 O O . MET A 1 94 ? -0.195 -4.940 -1.441 1.00 89.38 94 MET A O 1
ATOM 753 N N . LYS A 1 95 ? -0.716 -5.987 0.500 1.00 86.00 95 LYS A N 1
ATOM 754 C CA . LYS A 1 95 ? -0.638 -7.358 -0.028 1.00 86.00 95 LYS A CA 1
ATOM 755 C C . LYS A 1 95 ? -1.615 -7.482 -1.200 1.00 86.00 95 LYS A C 1
ATOM 757 O O . LYS A 1 95 ? -2.655 -6.837 -1.188 1.00 86.00 95 LYS A O 1
ATOM 762 N N . ILE A 1 96 ? -1.281 -8.274 -2.210 1.00 85.94 96 ILE A N 1
ATOM 763 C CA . ILE A 1 96 ? -2.166 -8.495 -3.359 1.00 85.94 96 ILE A CA 1
ATOM 764 C C . ILE A 1 96 ? -3.430 -9.214 -2.869 1.00 85.94 96 ILE A C 1
ATOM 766 O O . ILE A 1 96 ? -3.339 -10.211 -2.150 1.00 85.94 96 ILE A O 1
ATOM 770 N N . PHE A 1 97 ? -4.599 -8.689 -3.232 1.00 87.00 97 PHE A N 1
ATOM 771 C CA . PHE A 1 97 ? -5.901 -9.284 -2.937 1.00 87.00 97 PHE A CA 1
ATOM 772 C C . PHE A 1 97 ? -6.917 -8.904 -4.017 1.00 87.00 97 PHE A C 1
ATOM 774 O O . PHE A 1 97 ? -6.713 -7.957 -4.778 1.00 87.00 97 PHE A O 1
ATOM 781 N N . ASP A 1 98 ? -8.032 -9.632 -4.069 1.00 87.12 98 ASP A N 1
ATOM 782 C CA . ASP A 1 98 ? -9.138 -9.284 -4.957 1.00 87.12 98 ASP A CA 1
ATOM 783 C C . ASP A 1 98 ? -9.920 -8.089 -4.402 1.00 87.12 98 ASP A C 1
ATOM 785 O O . ASP A 1 98 ? -10.729 -8.217 -3.484 1.00 87.12 98 ASP A O 1
ATOM 789 N N . VAL A 1 99 ? -9.671 -6.912 -4.971 1.00 88.00 99 VAL A N 1
ATOM 790 C CA . VAL A 1 99 ? -10.266 -5.646 -4.530 1.00 88.00 99 VAL A CA 1
ATOM 791 C C . VAL A 1 99 ? -11.783 -5.643 -4.661 1.00 88.00 99 VAL A C 1
ATOM 793 O O . VAL A 1 99 ? -12.455 -5.069 -3.808 1.00 88.00 99 VAL A O 1
ATOM 796 N N . LYS A 1 100 ? -12.340 -6.329 -5.667 1.00 87.69 100 LYS A N 1
ATOM 797 C CA . LYS A 1 100 ? -13.792 -6.360 -5.895 1.00 87.69 100 LYS A CA 1
ATOM 798 C C . LYS A 1 100 ? -14.539 -6.968 -4.718 1.00 87.69 100 LYS A C 1
ATOM 800 O O . LYS A 1 100 ? -15.629 -6.514 -4.394 1.00 87.69 100 LYS A O 1
ATOM 805 N N . ARG A 1 101 ? -13.930 -7.950 -4.051 1.00 87.88 101 ARG A N 1
ATOM 806 C CA . ARG A 1 101 ? -14.518 -8.603 -2.882 1.00 87.88 101 ARG A CA 1
ATOM 807 C C . ARG A 1 101 ? -14.652 -7.661 -1.686 1.00 87.88 101 ARG A C 1
ATOM 809 O O . ARG A 1 101 ? -15.572 -7.842 -0.901 1.00 87.88 101 ARG A O 1
ATOM 816 N N . TYR A 1 102 ? -13.743 -6.695 -1.545 1.00 88.50 102 TYR A N 1
ATOM 817 C CA . TYR A 1 102 ? -13.653 -5.807 -0.378 1.00 88.50 102 TYR A CA 1
ATOM 818 C C . TYR A 1 102 ? -14.154 -4.383 -0.630 1.00 88.50 102 TYR A C 1
ATOM 820 O O . TYR A 1 102 ? -14.200 -3.582 0.303 1.00 88.50 102 TYR A O 1
ATOM 828 N N . LEU A 1 103 ? -14.524 -4.061 -1.869 1.00 90.00 103 LEU A N 1
ATOM 829 C CA . LEU A 1 103 ? -15.150 -2.790 -2.200 1.00 90.00 103 LEU A CA 1
ATOM 830 C C . LEU A 1 103 ? -16.551 -2.709 -1.601 1.00 90.00 103 LEU A C 1
ATOM 832 O O . LEU A 1 103 ? -17.364 -3.622 -1.725 1.00 90.00 103 LEU A O 1
ATOM 836 N N . GLN A 1 104 ? -16.826 -1.578 -0.968 1.00 87.81 104 GLN A N 1
ATOM 837 C CA . GLN A 1 104 ? -18.119 -1.243 -0.402 1.00 87.81 104 GLN A CA 1
ATOM 838 C C . GLN A 1 104 ? -18.746 -0.161 -1.286 1.00 87.81 104 GLN A C 1
ATOM 840 O O . GLN A 1 104 ? -18.266 0.968 -1.358 1.00 87.81 104 GLN A O 1
ATOM 845 N N . GLY A 1 105 ? -19.792 -0.510 -2.032 1.00 86.94 105 GLY A N 1
ATOM 846 C CA . GLY A 1 105 ? -20.354 0.394 -3.038 1.00 86.94 105 GLY A CA 1
ATOM 847 C C . GLY A 1 105 ? -19.408 0.599 -4.228 1.00 86.94 105 GLY A C 1
ATOM 848 O O . GLY A 1 105 ? -18.903 -0.368 -4.793 1.00 86.94 105 GLY A O 1
ATOM 849 N N . THR A 1 106 ? -19.198 1.852 -4.638 1.00 87.19 106 THR A N 1
ATOM 850 C CA . THR A 1 106 ? -18.455 2.199 -5.863 1.00 87.19 106 THR A CA 1
ATOM 851 C C . THR A 1 106 ? -16.948 2.342 -5.665 1.00 87.19 106 THR A C 1
ATOM 853 O O . THR A 1 106 ? -16.176 1.910 -6.519 1.00 87.19 106 THR A O 1
ATOM 856 N N . ASP A 1 107 ? -16.520 2.976 -4.572 1.00 91.12 107 ASP A N 1
ATOM 857 C CA . ASP A 1 107 ? -15.139 3.443 -4.387 1.00 91.12 107 ASP A CA 1
ATOM 858 C C . ASP A 1 107 ? -14.638 3.375 -2.935 1.00 91.12 107 ASP A C 1
ATOM 860 O O . ASP A 1 107 ? -13.519 3.817 -2.667 1.00 91.12 107 ASP A O 1
ATOM 864 N N . LEU A 1 108 ? -15.420 2.833 -1.995 1.00 92.56 108 LEU A N 1
ATOM 865 C CA . LEU A 1 108 ? -15.042 2.765 -0.583 1.00 92.56 108 LEU A CA 1
ATOM 866 C C . LEU A 1 108 ? -14.332 1.447 -0.260 1.00 92.56 108 LEU A C 1
ATOM 868 O O . LEU A 1 108 ? -14.827 0.364 -0.563 1.00 92.56 108 LEU A O 1
ATOM 872 N N . LEU A 1 109 ? -13.185 1.538 0.407 1.00 92.19 109 LEU A N 1
ATOM 873 C CA . LEU A 1 109 ? -12.449 0.395 0.935 1.00 92.19 109 LEU A CA 1
ATOM 874 C C . LEU A 1 109 ? -12.161 0.618 2.421 1.00 92.19 109 LEU A C 1
ATOM 876 O O . LEU A 1 109 ? -11.406 1.522 2.779 1.00 92.19 109 LEU A O 1
ATOM 880 N N . THR A 1 110 ? -12.709 -0.231 3.284 1.00 90.81 110 THR A N 1
ATOM 881 C CA . THR A 1 110 ? -12.391 -0.206 4.716 1.00 90.81 110 THR A CA 1
ATOM 882 C C . THR A 1 110 ? -11.183 -1.090 4.986 1.00 90.81 110 THR A C 1
ATOM 884 O O . THR A 1 110 ? -11.116 -2.243 4.553 1.00 90.81 110 THR A O 1
ATOM 887 N N . VAL A 1 111 ? -10.201 -0.543 5.695 1.00 91.00 111 VAL A N 1
ATOM 888 C CA . VAL A 1 111 ? -8.960 -1.236 6.031 1.00 91.00 111 VAL A CA 1
ATOM 889 C C . VAL A 1 111 ? -8.607 -1.049 7.495 1.00 91.00 111 VAL A C 1
ATOM 891 O O . VAL A 1 111 ? -8.876 -0.007 8.084 1.00 91.00 111 VAL A O 1
ATOM 894 N N . ILE A 1 112 ? -7.931 -2.038 8.068 1.00 89.19 112 ILE A N 1
ATOM 895 C CA . ILE A 1 112 ? -7.328 -1.943 9.395 1.00 89.19 112 ILE A CA 1
ATOM 896 C C . ILE A 1 112 ? -5.828 -1.828 9.278 1.00 89.19 112 ILE A C 1
ATOM 898 O O . ILE A 1 112 ? -5.195 -2.579 8.534 1.00 89.19 112 ILE A O 1
ATOM 902 N N . GLN A 1 113 ? -5.263 -0.905 10.049 1.00 87.88 113 GLN A N 1
ATOM 903 C CA . GLN A 1 113 ? -3.828 -0.816 10.222 1.00 87.88 113 GLN A CA 1
ATOM 904 C C . GLN A 1 113 ? -3.362 -1.806 11.295 1.00 87.88 113 GLN A C 1
ATOM 906 O O . GLN A 1 113 ? -3.542 -1.560 12.477 1.00 87.88 113 GLN A O 1
ATOM 911 N N . VAL A 1 114 ? -2.723 -2.906 10.904 1.00 83.44 114 VAL A N 1
ATOM 912 C CA . VAL A 1 114 ? -2.130 -3.866 11.858 1.00 83.44 114 VAL A CA 1
ATOM 913 C C . VAL A 1 114 ? -0.735 -3.408 12.307 1.00 83.44 114 VAL A C 1
ATOM 915 O O . VAL A 1 114 ? -0.299 -3.700 13.414 1.00 83.44 114 VAL A O 1
ATOM 918 N N . GLY A 1 115 ? -0.036 -2.647 11.462 1.00 80.06 115 GLY A N 1
ATOM 919 C CA . GLY A 1 115 ? 1.282 -2.084 11.755 1.00 80.06 115 GLY A CA 1
ATOM 920 C C . GLY A 1 115 ? 1.562 -0.810 10.950 1.00 80.06 115 GLY A C 1
ATOM 921 O O . GLY A 1 115 ? 0.768 -0.450 10.079 1.00 80.06 115 GLY A O 1
ATOM 922 N N . PRO A 1 116 ? 2.694 -0.118 11.180 1.00 79.94 116 PRO A N 1
ATOM 923 C CA . PRO A 1 116 ? 2.958 1.217 10.625 1.00 79.94 116 PRO A CA 1
ATOM 924 C C . PRO A 1 116 ? 2.766 1.341 9.105 1.00 79.94 116 PRO A C 1
ATOM 926 O O . PRO A 1 116 ? 2.229 2.334 8.624 1.00 79.94 116 PRO A O 1
ATOM 929 N N . GLU A 1 117 ? 3.113 0.298 8.355 1.00 82.50 117 GLU A N 1
ATOM 930 C CA . GLU A 1 117 ? 2.955 0.226 6.896 1.00 82.50 117 GLU A CA 1
ATOM 931 C C . GLU A 1 117 ? 2.137 -0.999 6.476 1.00 82.50 117 GLU A C 1
ATOM 933 O O . GLU A 1 117 ? 2.394 -1.622 5.446 1.00 82.50 117 GLU A O 1
ATOM 938 N N . GLU A 1 118 ? 1.196 -1.419 7.316 1.00 83.38 118 GLU A N 1
ATOM 939 C CA . GLU A 1 118 ? 0.488 -2.671 7.115 1.00 83.38 118 GLU A CA 1
ATOM 940 C C . GLU A 1 118 ? -1.007 -2.492 7.262 1.00 83.38 118 GLU A C 1
ATOM 942 O O . GLU A 1 118 ? -1.532 -2.335 8.361 1.00 83.38 118 GLU A O 1
ATOM 947 N N . PHE A 1 119 ? -1.671 -2.559 6.114 1.00 88.81 119 PHE A N 1
ATOM 948 C CA . PHE A 1 119 ? -3.111 -2.454 6.004 1.00 88.81 119 PHE A CA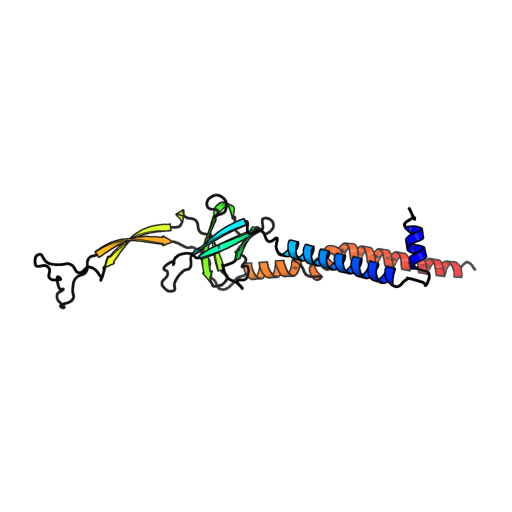 1
ATOM 949 C C . PHE A 1 119 ? -3.696 -3.789 5.552 1.00 88.81 119 PHE A C 1
ATOM 951 O O . PHE A 1 119 ? -3.107 -4.503 4.728 1.00 88.81 119 PHE A O 1
ATOM 958 N N . ARG A 1 120 ? -4.866 -4.122 6.088 1.00 87.75 120 ARG A N 1
ATOM 959 C CA . ARG A 1 120 ? -5.643 -5.308 5.726 1.00 87.75 120 ARG A CA 1
ATOM 960 C C . ARG A 1 120 ? -7.067 -4.886 5.385 1.00 87.75 120 ARG A C 1
ATOM 962 O O . ARG A 1 120 ? -7.634 -4.115 6.154 1.00 87.75 120 ARG A O 1
ATOM 969 N N . PRO A 1 121 ? -7.625 -5.331 4.250 1.00 89.25 121 PRO A N 1
ATOM 970 C CA . PRO A 1 121 ? -8.986 -4.981 3.885 1.00 89.25 121 PRO A CA 1
ATOM 971 C C . PRO A 1 121 ? -9.979 -5.742 4.765 1.00 89.25 121 PRO A C 1
ATOM 973 O O . PRO A 1 121 ? -9.725 -6.880 5.162 1.00 89.25 121 PRO A O 1
ATOM 976 N N . VAL A 1 122 ? -11.097 -5.097 5.077 1.00 87.75 122 VAL A N 1
ATOM 977 C CA . VAL A 1 122 ? -12.123 -5.618 5.982 1.00 87.75 122 VAL A CA 1
ATOM 978 C C . VAL A 1 122 ? -13.499 -5.461 5.350 1.00 87.75 122 VAL A C 1
ATOM 980 O O . VAL A 1 122 ? -13.782 -4.478 4.667 1.00 87.75 122 VAL A O 1
ATOM 983 N N . LEU A 1 123 ? -14.361 -6.449 5.584 1.00 84.94 123 LEU A N 1
ATOM 984 C CA . LEU A 1 123 ? -15.749 -6.443 5.138 1.00 84.94 123 LEU A CA 1
ATOM 985 C C . LEU A 1 123 ? -16.654 -5.963 6.273 1.00 84.94 123 LEU A C 1
ATOM 987 O O . LEU A 1 123 ? -16.413 -6.271 7.438 1.00 84.94 123 LEU A O 1
ATOM 991 N N . ASN A 1 124 ? -17.746 -5.274 5.945 1.00 77.38 124 ASN A N 1
ATOM 992 C CA . ASN A 1 124 ? -18.691 -4.802 6.967 1.00 77.38 124 ASN A CA 1
ATOM 993 C C . ASN A 1 124 ? -19.395 -5.937 7.721 1.00 77.38 124 ASN A C 1
ATOM 995 O O . ASN A 1 124 ? -19.785 -5.753 8.865 1.00 77.38 124 ASN A O 1
ATOM 999 N N . HIS A 1 125 ? -19.518 -7.127 7.131 1.00 78.75 125 HIS A N 1
ATOM 1000 C CA . HIS A 1 125 ? -20.065 -8.292 7.833 1.00 78.75 125 HIS A CA 1
ATOM 1001 C C . HIS A 1 125 ? -19.035 -9.007 8.725 1.00 78.75 125 HIS A C 1
ATOM 1003 O O . HIS A 1 125 ? -19.382 -9.971 9.395 1.00 78.75 125 HIS A O 1
ATOM 1009 N N . SER A 1 126 ? -17.765 -8.579 8.741 1.00 78.69 126 SER A N 1
ATOM 1010 C CA . SER A 1 126 ? -16.746 -9.131 9.653 1.00 78.69 126 SER A CA 1
ATOM 1011 C C . SER A 1 126 ? -16.901 -8.638 11.101 1.00 78.69 126 SER A C 1
ATOM 1013 O O . SER A 1 126 ? -16.147 -9.050 11.983 1.00 78.69 126 SER A O 1
ATOM 1015 N N . TYR A 1 127 ? -17.858 -7.745 11.338 1.00 76.94 127 TYR A N 1
ATOM 1016 C CA . TYR A 1 127 ? -18.212 -7.188 12.633 1.00 76.94 127 TYR A CA 1
ATOM 1017 C C . TYR A 1 127 ? -19.309 -8.041 13.283 1.00 76.94 127 TYR A C 1
ATOM 1019 O O . TYR A 1 127 ? -20.371 -8.242 12.700 1.00 76.94 127 TYR A O 1
ATOM 1027 N N . SER A 1 128 ? -19.057 -8.532 14.496 1.00 76.31 128 SER A N 1
ATOM 1028 C CA . SER A 1 128 ? -20.045 -9.237 15.320 1.00 76.31 128 SER A CA 1
ATOM 1029 C C . SER A 1 128 ? -20.497 -8.342 16.470 1.00 76.31 128 SER A C 1
ATOM 1031 O O . SER A 1 128 ? -19.672 -7.831 17.225 1.00 76.31 128 SER A O 1
ATOM 1033 N N . GLU A 1 129 ? -21.800 -8.116 16.608 1.00 76.00 129 GLU A N 1
ATOM 1034 C CA . GLU A 1 129 ? -22.350 -7.322 17.711 1.00 76.00 129 GLU A CA 1
ATOM 1035 C C . GLU A 1 129 ? -22.363 -8.148 19.000 1.00 76.00 129 GLU A C 1
ATOM 1037 O O . GLU A 1 129 ? -22.823 -9.287 19.011 1.00 76.00 129 GLU A O 1
ATOM 1042 N N . HIS A 1 130 ? -21.848 -7.575 20.084 1.00 73.62 130 HIS A N 1
ATOM 1043 C CA . HIS A 1 130 ? -21.871 -8.157 21.419 1.00 73.62 130 HIS A CA 1
ATOM 1044 C C . HIS A 1 130 ? -22.447 -7.141 22.405 1.00 73.62 130 HIS A C 1
ATOM 1046 O O . HIS A 1 130 ? -22.057 -5.972 22.438 1.00 73.62 130 HIS A O 1
ATOM 1052 N N . LEU A 1 131 ? -23.389 -7.599 23.226 1.00 72.62 131 LEU A N 1
ATOM 1053 C CA . LEU A 1 131 ? -23.919 -6.810 24.330 1.00 72.62 131 LEU A CA 1
ATOM 1054 C C . LEU A 1 131 ? -22.939 -6.901 25.493 1.00 72.62 131 LEU A C 1
ATOM 1056 O O . LEU A 1 131 ? -22.721 -7.978 26.046 1.00 72.62 131 LEU A O 1
ATOM 1060 N N . VAL A 1 132 ? -22.338 -5.769 25.848 1.00 74.50 132 VAL A N 1
ATOM 1061 C CA . VAL A 1 132 ? -21.412 -5.678 26.973 1.00 74.50 132 VAL A CA 1
ATOM 1062 C C . VAL A 1 132 ? -22.082 -4.899 28.097 1.00 74.50 132 VAL A C 1
ATOM 1064 O O . VAL A 1 132 ? -22.594 -3.794 27.914 1.00 74.50 132 VAL A O 1
ATOM 1067 N N . ASN A 1 133 ? -22.069 -5.495 29.284 1.00 74.56 133 ASN A N 1
ATOM 1068 C CA . ASN A 1 133 ? -22.534 -4.878 30.516 1.00 74.56 133 ASN A CA 1
ATOM 1069 C C . ASN A 1 133 ? -21.412 -4.000 31.078 1.00 74.56 133 ASN A C 1
ATOM 1071 O O . ASN A 1 133 ? -20.458 -4.511 31.664 1.00 74.56 133 ASN A O 1
ATOM 1075 N N . LEU A 1 134 ? -21.504 -2.684 30.887 1.00 70.19 134 LEU A N 1
ATOM 1076 C CA . LEU A 1 134 ? -20.539 -1.734 31.436 1.00 70.19 134 LEU A CA 1
ATOM 1077 C C . LEU A 1 134 ? -21.097 -1.112 32.714 1.00 70.19 134 LEU A C 1
ATOM 1079 O O . LEU A 1 134 ? -22.245 -0.677 32.770 1.00 70.19 134 LEU A O 1
ATOM 1083 N N . ILE A 1 135 ? -20.273 -1.071 33.757 1.00 69.94 135 ILE A N 1
ATOM 1084 C CA . ILE A 1 135 ? -20.603 -0.384 35.005 1.00 69.94 135 ILE A CA 1
ATOM 1085 C C . ILE A 1 135 ? -20.355 1.109 34.782 1.00 69.94 135 ILE A C 1
ATOM 1087 O O . ILE A 1 135 ? -19.206 1.543 34.661 1.00 69.94 135 ILE A O 1
ATOM 1091 N N . ASP A 1 136 ? -21.427 1.892 34.693 1.00 68.56 136 ASP A N 1
ATOM 1092 C CA . ASP A 1 136 ? -21.335 3.329 34.462 1.00 68.56 136 ASP A CA 1
ATOM 1093 C C . ASP A 1 136 ? -21.051 4.057 35.782 1.00 68.56 136 ASP A C 1
ATOM 1095 O O . ASP A 1 136 ? -21.951 4.327 36.580 1.00 68.56 136 ASP A O 1
ATOM 1099 N N . LYS A 1 137 ? -19.775 4.397 36.010 1.00 68.19 137 LYS A N 1
ATOM 1100 C CA . LYS A 1 137 ? -19.319 5.120 37.211 1.00 68.19 137 LYS A CA 1
ATOM 1101 C C . LYS A 1 137 ? -19.935 6.519 37.364 1.00 68.19 137 LYS A C 1
ATOM 1103 O O . LYS A 1 137 ? -19.766 7.140 38.408 1.00 68.19 137 LYS A O 1
ATOM 1108 N N . SER A 1 138 ? -20.621 7.037 36.342 1.00 67.31 138 SER A N 1
ATOM 1109 C CA . SER A 1 138 ? -21.272 8.350 36.396 1.00 67.31 138 SER A CA 1
ATOM 1110 C C . SER A 1 138 ? -22.674 8.319 37.016 1.00 67.31 138 SER A C 1
ATOM 1112 O O . SER A 1 138 ? -23.177 9.362 37.428 1.00 67.31 138 SER A O 1
ATOM 1114 N N . LYS A 1 139 ? -23.305 7.138 37.115 1.00 70.50 139 LYS A N 1
ATOM 1115 C CA . LYS A 1 139 ? -24.675 6.975 37.624 1.00 70.50 139 LYS A CA 1
ATOM 1116 C C . LYS A 1 139 ? -24.702 6.000 38.803 1.00 70.50 139 LYS A C 1
ATOM 1118 O O . LYS A 1 139 ? -24.899 4.798 38.587 1.00 70.50 139 LYS A O 1
ATOM 1123 N N . PRO A 1 140 ? -24.497 6.481 40.043 1.00 73.00 140 PRO A N 1
ATOM 1124 C CA . PRO A 1 140 ? -24.712 5.654 41.221 1.00 73.00 140 PRO A CA 1
ATOM 1125 C C . PRO A 1 140 ? -26.190 5.257 41.318 1.00 73.00 140 PRO A C 1
ATOM 1127 O O . PRO A 1 140 ? -27.083 6.021 40.945 1.00 73.00 140 PRO A O 1
ATOM 1130 N N . VAL A 1 141 ? -26.451 4.046 41.797 1.00 74.62 141 VAL A N 1
ATOM 1131 C CA . VAL A 1 141 ? -27.800 3.583 42.121 1.00 74.62 141 VAL A CA 1
ATOM 1132 C C . VAL A 1 141 ? -28.258 4.357 43.354 1.00 74.62 141 VAL A C 1
ATOM 1134 O O . VAL A 1 141 ? -27.591 4.326 44.385 1.00 74.62 141 VAL A O 1
ATOM 1137 N N . LEU A 1 142 ? -29.362 5.091 43.232 1.00 76.50 142 LEU A N 1
ATOM 1138 C CA . LEU A 1 142 ? -29.939 5.885 44.315 1.00 76.50 142 LEU A CA 1
ATOM 1139 C C . LEU A 1 142 ? -31.057 5.083 44.997 1.00 76.50 142 LEU A C 1
ATOM 1141 O O . LEU A 1 142 ? -31.824 4.405 44.316 1.00 76.50 142 LEU A O 1
ATOM 1145 N N . SER A 1 143 ? -31.131 5.163 46.326 1.00 73.94 143 SER A N 1
ATOM 1146 C CA . SER A 1 143 ? -32.262 4.683 47.132 1.00 73.94 143 SER A CA 1
ATOM 1147 C C . SER A 1 143 ? -33.482 5.600 46.954 1.00 73.94 143 SER A C 1
ATOM 1149 O O . SER A 1 143 ? -33.347 6.703 46.419 1.00 73.94 143 SER A O 1
ATOM 1151 N N . GLU A 1 144 ? -34.654 5.190 47.446 1.00 72.25 144 GLU A N 1
ATOM 1152 C CA . GLU A 1 144 ? -35.889 6.001 47.439 1.00 72.25 144 GLU A CA 1
ATOM 1153 C C . GLU A 1 144 ? -35.696 7.381 48.101 1.00 72.25 144 GLU A C 1
ATOM 1155 O O . GLU A 1 144 ? -36.313 8.361 47.692 1.00 72.25 144 GLU A O 1
ATOM 1160 N N . ASP A 1 145 ? -34.737 7.492 49.025 1.00 74.06 145 ASP A N 1
ATOM 1161 C CA . ASP A 1 145 ? -34.362 8.733 49.717 1.00 74.06 145 ASP A CA 1
ATOM 1162 C C . ASP A 1 145 ? -33.351 9.614 48.952 1.00 74.06 145 ASP A C 1
ATOM 1164 O O . ASP A 1 145 ? -32.814 10.581 49.498 1.00 74.06 145 ASP A O 1
ATOM 1168 N N . GLY A 1 146 ? -32.994 9.255 47.715 1.00 73.62 146 GLY A N 1
ATOM 1169 C CA . GLY A 1 146 ? -32.039 10.002 46.887 1.00 73.62 146 GLY A CA 1
ATOM 1170 C C . GLY A 1 146 ? -30.567 9.884 47.311 1.00 73.62 146 GLY A C 1
ATOM 1171 O O . GLY A 1 146 ? -29.718 10.594 46.771 1.00 73.62 146 GLY A O 1
ATOM 1172 N N . LYS A 1 147 ? -30.232 8.989 48.251 1.00 76.88 147 LYS A N 1
ATOM 1173 C CA . LYS A 1 147 ? -28.846 8.691 48.664 1.00 76.88 147 LYS A CA 1
ATOM 1174 C C . LYS A 1 147 ? -28.269 7.514 47.860 1.00 76.88 147 LYS A C 1
ATOM 1176 O O . LYS A 1 147 ? -29.017 6.583 47.562 1.00 76.88 147 LYS A O 1
ATOM 1181 N N . PRO A 1 148 ? -26.968 7.513 47.510 1.00 73.75 148 PRO A N 1
ATOM 1182 C CA . PRO A 1 148 ? -26.345 6.398 46.800 1.00 73.75 148 PRO A CA 1
ATOM 1183 C C . PRO A 1 148 ? -26.326 5.133 47.667 1.00 73.75 148 PRO A C 1
ATOM 1185 O O . PRO A 1 148 ? -25.921 5.179 48.827 1.00 73.75 148 PRO A O 1
ATOM 1188 N N . VAL A 1 149 ? -26.759 4.009 47.096 1.00 79.75 149 VAL A N 1
ATOM 1189 C CA . VAL A 1 149 ? -26.735 2.697 47.754 1.00 79.75 149 VAL A CA 1
ATOM 1190 C C . VAL A 1 149 ? -25.283 2.234 47.855 1.00 79.75 149 VAL A C 1
ATOM 1192 O O . VAL A 1 149 ? -24.570 2.202 46.849 1.00 79.75 149 VAL A O 1
ATOM 1195 N N . LEU A 1 150 ? -24.841 1.909 49.068 1.00 80.00 150 LEU A N 1
ATOM 1196 C CA . LEU A 1 150 ? -23.472 1.486 49.361 1.00 80.00 150 LEU A CA 1
ATOM 1197 C C . LEU A 1 150 ? -23.379 -0.047 49.424 1.00 80.00 150 LEU A C 1
ATOM 1199 O O . LEU A 1 150 ? -24.330 -0.710 49.836 1.00 80.00 150 LEU A O 1
ATOM 1203 N N . ASP A 1 151 ? -22.237 -0.599 49.019 1.00 77.75 151 ASP A N 1
ATOM 1204 C CA . ASP A 1 151 ? -21.878 -2.001 49.232 1.00 77.75 151 ASP A CA 1
ATOM 1205 C C . ASP A 1 151 ? -21.451 -2.261 50.694 1.00 77.75 151 ASP A C 1
ATOM 1207 O O . ASP A 1 151 ? -21.274 -1.337 51.490 1.00 77.75 151 ASP A O 1
ATOM 1211 N N . GLU A 1 152 ? -21.236 -3.530 51.055 1.00 78.62 152 GLU A N 1
ATOM 1212 C CA . GLU A 1 152 ? -20.788 -3.951 52.398 1.00 78.62 152 GLU A CA 1
ATOM 1213 C C . GLU A 1 152 ? -19.425 -3.360 52.819 1.00 78.62 152 GLU A C 1
ATOM 1215 O O . GLU A 1 152 ? -19.037 -3.443 53.983 1.00 78.62 152 GLU A O 1
ATOM 1220 N N . LYS A 1 153 ? -18.688 -2.754 51.881 1.00 78.12 153 LYS A N 1
ATOM 1221 C CA . LYS A 1 153 ? -17.391 -2.099 52.090 1.00 78.12 153 LYS A CA 1
ATOM 1222 C C . LYS A 1 153 ? -17.499 -0.567 52.072 1.00 78.12 153 LYS A C 1
ATOM 1224 O O . LYS A 1 153 ? -16.472 0.101 52.174 1.00 78.12 153 LYS A O 1
ATOM 1229 N N . GLY A 1 154 ? -18.708 -0.009 51.959 1.00 74.25 154 GLY A N 1
ATOM 1230 C CA . GLY A 1 154 ? -18.973 1.429 51.953 1.00 74.25 154 GLY A CA 1
ATOM 1231 C C . GLY A 1 154 ? -18.761 2.132 50.606 1.00 74.25 154 GLY A C 1
ATOM 1232 O O . GLY A 1 154 ? -18.695 3.359 50.581 1.00 74.25 154 GLY A O 1
ATOM 1233 N N . ASN A 1 155 ? -18.658 1.406 49.488 1.00 76.31 155 ASN A N 1
ATOM 1234 C CA . ASN A 1 155 ? -18.518 1.991 48.149 1.00 76.31 155 ASN A CA 1
ATOM 1235 C C . ASN A 1 155 ? -19.878 2.110 47.440 1.00 76.31 155 ASN A C 1
ATOM 1237 O O . ASN A 1 155 ? -20.692 1.194 47.534 1.00 76.31 155 ASN A O 1
ATOM 1241 N N . PRO A 1 156 ? -20.139 3.187 46.676 1.00 72.00 156 PRO A N 1
ATOM 1242 C CA . PRO A 1 156 ? -21.391 3.346 45.942 1.00 72.00 156 PRO A CA 1
ATOM 1243 C C . PRO A 1 156 ? -21.534 2.318 44.813 1.00 72.00 156 PRO A C 1
ATOM 1245 O O . PRO A 1 156 ? -20.637 2.148 43.983 1.00 72.00 156 PRO A O 1
ATOM 1248 N N . LEU A 1 157 ? -22.695 1.665 44.750 1.00 74.25 157 LEU A N 1
ATOM 1249 C CA . LEU A 1 157 ? -23.082 0.797 43.643 1.00 74.25 157 LEU A CA 1
ATOM 1250 C C . LEU A 1 157 ? -23.420 1.643 42.415 1.00 74.25 157 LEU A C 1
ATOM 1252 O O . LEU A 1 157 ? -24.146 2.632 42.495 1.00 74.25 157 LEU A O 1
ATOM 1256 N N . TYR A 1 158 ? -22.914 1.234 41.258 1.00 74.88 158 TYR A N 1
ATOM 1257 C CA . TYR A 1 158 ? -23.101 1.932 39.989 1.00 74.88 158 TYR A CA 1
ATOM 1258 C C . TYR A 1 158 ? -24.028 1.152 39.064 1.00 74.88 158 TYR A C 1
ATOM 1260 O O . TYR A 1 158 ? -24.032 -0.080 39.060 1.00 74.88 158 TYR A O 1
ATOM 1268 N N . LYS A 1 159 ? -24.810 1.867 38.251 1.00 70.44 159 LYS A N 1
ATOM 1269 C CA . LYS A 1 159 ? -25.766 1.240 37.339 1.00 70.44 159 LYS A CA 1
ATOM 1270 C C . LYS A 1 159 ? -25.035 0.520 36.205 1.00 70.44 159 LYS A C 1
ATOM 1272 O O . LYS A 1 159 ? -24.175 1.089 35.533 1.00 70.44 159 LYS A O 1
ATOM 1277 N N . THR A 1 160 ? -25.410 -0.730 35.960 1.00 70.06 160 THR A N 1
ATOM 1278 C CA . THR A 1 160 ? -24.965 -1.466 34.776 1.00 70.06 160 THR A CA 1
ATOM 1279 C C . THR A 1 160 ? -25.746 -0.968 33.564 1.00 70.06 160 THR A C 1
ATOM 1281 O O . THR A 1 160 ? -26.976 -1.036 33.534 1.00 70.06 160 THR A O 1
ATOM 1284 N N . VAL A 1 161 ? -25.041 -0.441 32.570 1.00 72.38 161 VAL A N 1
ATOM 1285 C CA . VAL A 1 161 ? -25.610 -0.020 31.290 1.00 72.38 161 VAL A CA 1
ATOM 1286 C C . VAL A 1 161 ? -25.217 -1.057 30.246 1.00 72.38 161 VAL A C 1
ATOM 1288 O O . VAL A 1 161 ? -24.039 -1.380 30.091 1.00 72.38 161 VAL A O 1
ATOM 1291 N N . GLN A 1 162 ? -26.209 -1.586 29.531 1.00 69.81 162 GLN A N 1
ATOM 1292 C CA . GLN A 1 162 ? -25.951 -2.421 28.363 1.00 69.81 162 GLN A CA 1
ATOM 1293 C C . GLN A 1 162 ? -25.505 -1.517 27.218 1.00 69.81 162 GLN A C 1
ATOM 1295 O O . GLN A 1 162 ? -26.274 -0.674 26.754 1.00 69.81 162 GLN A O 1
ATOM 1300 N N . MET A 1 163 ? -24.262 -1.675 26.775 1.00 66.88 163 MET A N 1
ATOM 1301 C CA . MET A 1 163 ? -23.756 -1.023 25.574 1.00 66.88 163 MET A CA 1
ATOM 1302 C C . MET A 1 163 ? -23.592 -2.063 24.469 1.00 66.88 163 MET A C 1
ATOM 1304 O O . MET A 1 163 ? -23.213 -3.209 24.715 1.00 66.88 163 MET A O 1
ATOM 1308 N N . LYS A 1 164 ? -23.918 -1.660 23.240 1.00 71.75 164 LYS A N 1
ATOM 1309 C CA . LYS A 1 164 ? -23.635 -2.455 22.046 1.00 71.75 164 LYS A CA 1
ATOM 1310 C C . LYS A 1 164 ? -22.191 -2.193 21.640 1.00 71.75 164 LYS A C 1
ATOM 1312 O O . LYS A 1 164 ? -21.896 -1.113 21.135 1.00 71.75 164 LYS A O 1
ATOM 1317 N N . ASP A 1 165 ? -21.328 -3.178 21.844 1.00 75.31 165 ASP A N 1
ATOM 1318 C CA . ASP A 1 165 ? -19.978 -3.187 21.290 1.00 75.31 165 ASP A CA 1
ATOM 1319 C C . ASP A 1 165 ? -19.940 -4.087 20.053 1.00 75.31 165 ASP A C 1
ATOM 1321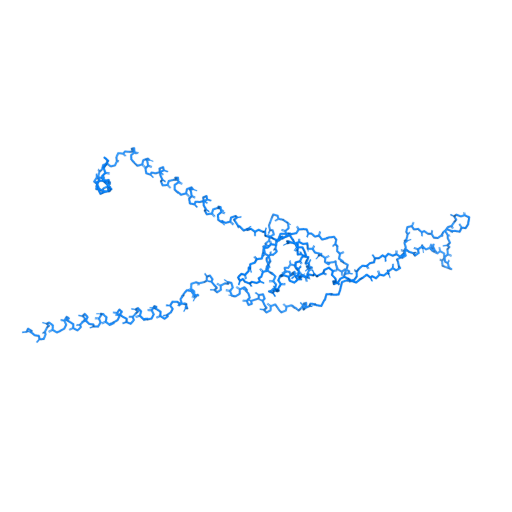 O O . ASP A 1 165 ? -20.736 -5.013 19.895 1.00 75.31 165 ASP A O 1
ATOM 1325 N N . SER A 1 166 ? -19.005 -3.817 19.147 1.00 73.00 166 SER A N 1
ATOM 1326 C CA . SER A 1 166 ? -18.764 -4.677 17.994 1.00 73.00 166 SER A CA 1
ATOM 1327 C C . SER A 1 166 ? -17.367 -5.276 18.073 1.00 73.00 166 SER A C 1
ATOM 1329 O O . SER A 1 166 ? -16.373 -4.553 18.148 1.00 73.00 166 SER A O 1
ATOM 1331 N N . ILE A 1 167 ? -17.294 -6.605 18.058 1.00 76.38 167 ILE A N 1
ATOM 1332 C CA . ILE A 1 167 ? -16.047 -7.361 18.015 1.00 76.38 167 ILE A CA 1
ATOM 1333 C C . ILE A 1 167 ? -15.767 -7.710 16.561 1.00 76.38 167 ILE A C 1
ATOM 1335 O O . ILE A 1 167 ? -16.584 -8.342 15.887 1.00 76.38 167 ILE A O 1
ATOM 1339 N N . MET A 1 168 ? -14.584 -7.336 16.086 1.00 79.31 168 MET A N 1
ATOM 1340 C CA . MET A 1 168 ? -14.100 -7.766 14.784 1.00 79.31 168 MET A CA 1
ATOM 1341 C C . MET A 1 168 ? -13.139 -8.938 14.937 1.00 79.31 168 MET A C 1
ATOM 1343 O O . MET A 1 168 ? -12.104 -8.815 15.591 1.00 79.31 168 MET A O 1
ATOM 1347 N N . ASN A 1 169 ? -13.445 -10.053 14.275 1.00 73.19 169 ASN A N 1
ATOM 1348 C CA . ASN A 1 169 ? -12.545 -11.198 14.223 1.00 73.19 169 ASN A CA 1
ATOM 1349 C C . ASN A 1 169 ? -11.614 -11.085 13.007 1.00 73.19 169 ASN A C 1
ATOM 1351 O O . ASN A 1 169 ? -11.997 -11.388 11.876 1.00 73.19 169 ASN A O 1
ATOM 1355 N N . ILE A 1 170 ? -10.390 -10.610 13.237 1.00 69.88 170 ILE A N 1
ATOM 1356 C CA . ILE A 1 170 ? -9.373 -10.459 12.194 1.00 69.88 170 ILE A CA 1
ATOM 1357 C C . ILE A 1 170 ? -8.475 -11.694 12.204 1.00 69.88 170 ILE A C 1
ATOM 1359 O O . ILE A 1 170 ? -7.547 -11.798 13.003 1.00 69.88 170 ILE A O 1
ATOM 1363 N N . GLN A 1 171 ? -8.708 -12.615 11.273 1.00 61.16 171 GLN A N 1
ATOM 1364 C CA . GLN A 1 171 ? -7.784 -13.719 11.019 1.00 61.16 171 GLN A CA 1
ATOM 1365 C C . GLN A 1 171 ? -6.737 -13.272 10.000 1.00 61.16 171 GLN A C 1
ATOM 1367 O O . GLN A 1 171 ? -6.950 -13.343 8.790 1.00 61.16 171 GLN A O 1
ATOM 1372 N N . THR A 1 172 ? -5.604 -12.753 10.475 1.00 63.03 172 THR A N 1
ATOM 1373 C CA . THR A 1 172 ? -4.504 -12.348 9.588 1.00 63.03 172 THR A CA 1
ATOM 1374 C C . THR A 1 172 ? -3.162 -12.816 10.111 1.00 63.03 172 THR A C 1
ATOM 1376 O O . THR A 1 172 ? -2.914 -12.775 11.311 1.00 63.03 172 THR A O 1
ATOM 1379 N N . GLU A 1 173 ? -2.266 -13.181 9.196 1.00 56.16 173 GLU A N 1
ATOM 1380 C CA . GLU A 1 173 ? -0.855 -13.390 9.510 1.00 56.16 173 GLU A CA 1
ATOM 1381 C C . GLU A 1 173 ? -0.246 -12.071 10.013 1.00 56.16 173 GLU A C 1
ATOM 1383 O O . GLU A 1 173 ? -0.102 -11.110 9.249 1.00 56.16 173 GLU A O 1
ATOM 1388 N N . THR A 1 174 ? 0.093 -12.031 11.303 1.00 60.34 174 THR A N 1
ATOM 1389 C CA . THR A 1 174 ? 0.798 -10.928 11.987 1.00 60.34 174 THR A CA 1
ATOM 1390 C C . THR A 1 174 ? 2.312 -11.162 12.063 1.00 60.34 174 THR A C 1
ATOM 1392 O O . THR A 1 174 ? 3.037 -10.425 12.733 1.00 60.34 174 THR A O 1
ATOM 1395 N N . GLY A 1 175 ? 2.812 -12.198 11.380 1.00 57.19 175 GLY A N 1
ATOM 1396 C CA . GLY A 1 175 ? 4.220 -12.581 11.402 1.00 57.19 175 GLY A CA 1
ATOM 1397 C C . GLY A 1 175 ? 5.142 -11.476 10.876 1.00 57.19 175 GLY A C 1
ATOM 1398 O O . GLY A 1 175 ? 4.865 -10.827 9.869 1.00 57.19 175 GLY A O 1
ATOM 1399 N N . LYS A 1 176 ? 6.296 -11.298 11.532 1.00 57.06 176 LYS A N 1
ATOM 1400 C CA . LYS A 1 176 ? 7.335 -10.326 11.135 1.00 57.06 176 LYS A CA 1
ATOM 1401 C C . LYS A 1 176 ? 7.974 -10.637 9.771 1.00 57.06 176 LYS A C 1
ATOM 1403 O O . LYS A 1 176 ? 8.614 -9.763 9.190 1.00 57.06 176 LYS A O 1
ATOM 1408 N N . ASN A 1 177 ? 7.812 -11.859 9.257 1.00 59.09 177 ASN A N 1
ATOM 1409 C CA . ASN A 1 177 ? 8.484 -12.327 8.049 1.00 59.09 177 ASN A CA 1
ATOM 1410 C C . ASN A 1 177 ? 7.674 -11.971 6.790 1.00 59.09 177 ASN A C 1
ATOM 1412 O O . ASN A 1 177 ? 6.777 -12.695 6.360 1.00 59.09 177 ASN A O 1
ATOM 1416 N N . LYS A 1 178 ? 7.959 -10.799 6.214 1.00 72.44 178 LYS A N 1
ATOM 1417 C CA . LYS A 1 178 ? 7.197 -10.216 5.096 1.00 72.44 178 LYS A CA 1
ATOM 1418 C C . LYS A 1 178 ? 7.727 -10.679 3.739 1.00 72.44 178 LYS A C 1
ATOM 1420 O O . LYS A 1 178 ? 8.130 -9.854 2.922 1.00 72.44 178 LYS A O 1
ATOM 1425 N N . ALA A 1 179 ? 7.675 -11.985 3.481 1.00 76.94 179 ALA A N 1
ATOM 1426 C CA . ALA A 1 179 ? 8.139 -12.569 2.219 1.00 76.94 179 ALA A CA 1
ATOM 1427 C C . ALA A 1 179 ? 7.490 -11.905 0.987 1.00 76.94 179 ALA A C 1
ATOM 1429 O O . ALA A 1 179 ? 8.169 -11.604 0.011 1.00 76.94 179 ALA A O 1
ATOM 1430 N N . TRP A 1 180 ? 6.192 -11.584 1.060 1.00 82.12 180 TRP A N 1
ATOM 1431 C CA . TRP A 1 180 ? 5.486 -10.921 -0.042 1.00 82.12 180 TRP A CA 1
ATOM 1432 C C . TRP A 1 180 ? 5.962 -9.483 -0.282 1.00 82.12 180 TRP A C 1
ATOM 1434 O O . TRP A 1 180 ? 6.022 -9.061 -1.431 1.00 82.12 180 TRP A O 1
ATOM 1444 N N . LYS A 1 181 ? 6.287 -8.725 0.778 1.00 81.00 181 LYS A N 1
ATOM 1445 C CA . LYS A 1 181 ? 6.711 -7.322 0.652 1.00 81.00 181 LYS A CA 1
ATOM 1446 C C . LYS A 1 181 ? 8.104 -7.261 0.039 1.00 81.00 181 LYS A C 1
ATOM 1448 O O . LYS A 1 181 ? 8.292 -6.519 -0.914 1.00 81.00 181 LYS A O 1
ATOM 1453 N N . ALA A 1 182 ? 9.023 -8.092 0.537 1.00 82.38 182 ALA A N 1
ATOM 1454 C CA . ALA A 1 182 ? 10.363 -8.227 -0.027 1.00 82.38 182 ALA A CA 1
ATOM 1455 C C . ALA A 1 182 ? 10.296 -8.651 -1.502 1.00 82.38 182 ALA A C 1
ATOM 1457 O O . ALA A 1 182 ? 10.831 -7.961 -2.358 1.00 82.38 182 ALA A O 1
ATOM 1458 N N . ALA A 1 183 ? 9.524 -9.696 -1.825 1.00 83.19 183 ALA A N 1
ATOM 1459 C CA . ALA A 1 183 ? 9.341 -10.130 -3.209 1.00 83.19 183 ALA A CA 1
ATOM 1460 C C . ALA A 1 183 ? 8.721 -9.038 -4.102 1.00 83.19 183 ALA A C 1
ATOM 1462 O O . ALA A 1 183 ? 9.097 -8.897 -5.264 1.00 83.19 183 ALA A O 1
ATOM 1463 N N . PHE A 1 184 ? 7.781 -8.250 -3.574 1.00 83.12 184 PHE A N 1
ATOM 1464 C CA . PHE A 1 184 ? 7.148 -7.156 -4.308 1.00 83.12 184 PHE A CA 1
ATOM 1465 C C . PHE A 1 184 ? 8.109 -5.985 -4.555 1.00 83.12 184 PHE A C 1
ATOM 1467 O O . PHE A 1 184 ? 8.142 -5.440 -5.658 1.00 83.12 184 PHE A O 1
ATOM 1474 N N . GLU A 1 185 ? 8.899 -5.599 -3.552 1.00 82.50 185 GLU A N 1
ATOM 1475 C CA . GLU A 1 185 ? 9.923 -4.556 -3.670 1.00 82.50 185 GLU A CA 1
ATOM 1476 C C . GLU A 1 185 ? 11.067 -4.991 -4.592 1.00 82.50 185 GLU A C 1
ATOM 1478 O O . GLU A 1 185 ? 11.487 -4.209 -5.449 1.00 82.50 185 GLU A O 1
ATOM 1483 N N . ASP A 1 186 ? 11.496 -6.249 -4.511 1.00 83.75 186 ASP A N 1
ATOM 1484 C CA . ASP A 1 186 ? 12.484 -6.834 -5.415 1.00 83.75 186 ASP A CA 1
ATOM 1485 C C . ASP A 1 186 ? 11.962 -6.870 -6.851 1.00 83.75 186 ASP A C 1
ATOM 1487 O O . ASP A 1 186 ? 12.670 -6.482 -7.778 1.00 83.75 186 ASP A O 1
ATOM 1491 N N . ALA A 1 187 ? 10.709 -7.280 -7.067 1.00 81.62 187 ALA A N 1
ATOM 1492 C CA . ALA A 1 187 ? 10.089 -7.257 -8.389 1.00 81.62 187 ALA A CA 1
ATOM 1493 C C . ALA A 1 187 ? 9.984 -5.828 -8.945 1.00 81.62 187 ALA A C 1
ATOM 1495 O O . ALA A 1 187 ? 10.291 -5.595 -10.116 1.00 81.62 187 ALA A O 1
ATOM 1496 N N . ALA A 1 188 ? 9.597 -4.860 -8.109 1.00 78.88 188 ALA A N 1
ATOM 1497 C CA . ALA A 1 188 ? 9.515 -3.457 -8.500 1.00 78.88 188 ALA A CA 1
ATOM 1498 C C . ALA A 1 188 ? 10.894 -2.884 -8.851 1.00 78.88 188 ALA A C 1
ATOM 1500 O O . ALA A 1 188 ? 11.028 -2.208 -9.868 1.00 78.88 188 ALA A O 1
ATOM 1501 N N . THR A 1 189 ? 11.918 -3.187 -8.054 1.00 81.06 189 THR A N 1
ATOM 1502 C CA . THR A 1 189 ? 13.297 -2.753 -8.307 1.00 81.06 189 THR A CA 1
ATOM 1503 C C . THR A 1 189 ? 13.820 -3.392 -9.585 1.00 81.06 189 THR A C 1
ATOM 1505 O O . THR A 1 189 ? 14.290 -2.695 -10.481 1.00 81.06 189 THR A O 1
ATOM 1508 N N . ASN A 1 190 ? 13.645 -4.705 -9.735 1.00 79.06 190 ASN A N 1
ATOM 1509 C CA . ASN A 1 190 ? 14.063 -5.424 -10.928 1.00 79.06 190 ASN A CA 1
ATOM 1510 C C . ASN A 1 190 ? 13.387 -4.876 -12.186 1.00 79.06 190 ASN A C 1
ATOM 1512 O O . ASN A 1 190 ? 14.083 -4.706 -13.178 1.00 79.06 190 ASN A O 1
ATOM 1516 N N . ALA A 1 191 ? 12.102 -4.511 -12.154 1.00 75.38 191 ALA A N 1
ATOM 1517 C CA . ALA A 1 191 ? 11.395 -3.980 -13.322 1.00 75.38 191 ALA A CA 1
ATOM 1518 C C . ALA A 1 191 ? 12.041 -2.712 -13.919 1.00 75.38 191 ALA A C 1
ATOM 1520 O O . ALA A 1 191 ? 12.063 -2.570 -15.139 1.00 75.38 191 ALA A O 1
ATOM 1521 N N . TYR A 1 192 ? 12.599 -1.824 -13.088 1.00 73.50 192 TYR A N 1
ATOM 1522 C CA . TYR A 1 192 ? 13.178 -0.543 -13.529 1.00 73.50 192 TYR A CA 1
ATOM 1523 C C . TYR A 1 192 ? 14.711 -0.539 -13.615 1.00 73.50 192 TYR A C 1
ATOM 1525 O O . TYR A 1 192 ? 15.312 0.506 -13.857 1.00 73.50 192 TYR A O 1
ATOM 1533 N N . THR A 1 193 ? 15.370 -1.682 -13.419 1.00 81.06 193 THR A N 1
ATOM 1534 C CA . THR A 1 193 ? 16.838 -1.760 -13.497 1.00 81.06 193 THR A CA 1
ATOM 1535 C C . THR A 1 193 ? 17.329 -2.014 -14.919 1.00 81.06 193 THR A C 1
ATOM 1537 O O . THR A 1 193 ? 16.725 -2.775 -15.673 1.00 81.06 193 THR A O 1
ATOM 1540 N N . MET A 1 194 ? 18.510 -1.479 -15.255 1.00 75.12 194 MET A N 1
ATOM 1541 C CA . MET A 1 194 ? 19.226 -1.814 -16.499 1.00 75.12 194 MET A CA 1
ATOM 1542 C C . MET A 1 194 ? 19.427 -3.327 -16.661 1.00 75.12 194 MET A C 1
ATOM 1544 O O . MET A 1 194 ? 19.424 -3.845 -17.772 1.00 75.12 194 MET A O 1
ATOM 1548 N N . LYS A 1 195 ? 19.526 -4.062 -15.548 1.00 77.00 195 LYS A N 1
ATOM 1549 C CA . LYS A 1 195 ? 19.623 -5.526 -15.527 1.00 77.00 195 LYS A CA 1
ATOM 1550 C C . LYS A 1 195 ? 18.389 -6.218 -16.123 1.00 77.00 195 LYS A C 1
ATOM 1552 O O . LYS A 1 195 ? 18.535 -7.259 -16.758 1.00 77.00 195 LYS A O 1
ATOM 1557 N N . SER A 1 196 ? 17.196 -5.649 -15.941 1.00 79.88 196 SER A N 1
ATOM 1558 C CA . SER A 1 196 ? 15.941 -6.134 -16.540 1.00 79.88 196 SER A CA 1
ATOM 1559 C C . SER A 1 196 ? 15.961 -5.974 -18.060 1.00 79.88 196 SER A C 1
ATOM 1561 O O . SER A 1 196 ? 15.693 -6.932 -18.783 1.00 79.88 196 SER A O 1
ATOM 1563 N N . ILE A 1 197 ? 16.402 -4.804 -18.528 1.00 81.62 197 ILE A N 1
ATOM 1564 C CA . ILE A 1 197 ? 16.560 -4.488 -19.950 1.00 81.62 197 ILE A CA 1
ATOM 1565 C C . ILE A 1 197 ? 17.587 -5.439 -20.574 1.00 81.62 197 ILE A C 1
ATOM 1567 O O . ILE A 1 197 ? 17.283 -6.110 -21.555 1.00 81.62 197 ILE A O 1
ATOM 1571 N N . PHE A 1 198 ? 18.767 -5.592 -19.969 1.00 83.50 198 PHE A N 1
ATOM 1572 C CA . PHE A 1 198 ? 19.782 -6.518 -20.476 1.00 83.50 198 PHE A CA 1
ATOM 1573 C C . PHE A 1 198 ? 19.308 -7.971 -20.505 1.00 83.50 198 PHE A C 1
ATOM 1575 O O . PHE A 1 198 ? 19.640 -8.674 -21.449 1.00 83.50 198 PHE A O 1
ATOM 1582 N N . ARG A 1 199 ? 18.499 -8.421 -19.535 1.00 82.12 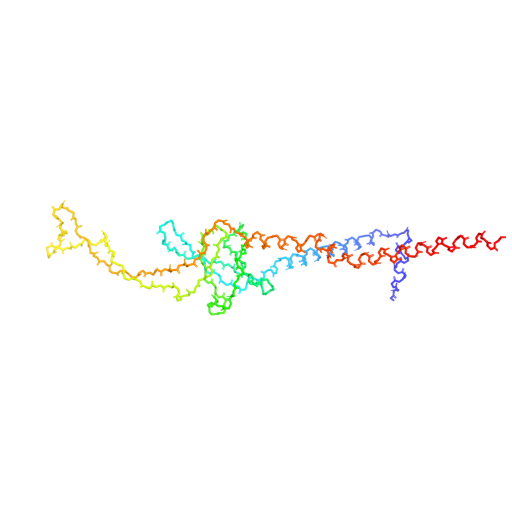199 ARG A N 1
ATOM 1583 C CA . ARG A 1 199 ? 17.876 -9.754 -19.583 1.00 82.12 199 ARG A CA 1
ATOM 1584 C C . ARG A 1 199 ? 16.890 -9.893 -20.737 1.00 82.12 199 ARG A C 1
ATOM 1586 O O . ARG A 1 199 ? 16.932 -10.891 -21.445 1.00 82.12 199 ARG A O 1
ATOM 1593 N N . GLN A 1 200 ? 16.009 -8.912 -20.928 1.00 86.75 200 GLN A N 1
ATOM 1594 C CA . GLN A 1 200 ? 14.993 -8.963 -21.979 1.00 86.75 200 GLN A CA 1
ATOM 1595 C C . GLN A 1 200 ? 15.615 -8.902 -23.381 1.00 86.75 200 GLN A C 1
ATOM 1597 O O . GLN A 1 200 ? 15.146 -9.577 -24.294 1.00 86.75 200 GLN A O 1
ATOM 1602 N N . TYR A 1 201 ? 16.697 -8.137 -23.541 1.00 89.19 201 TYR A N 1
ATOM 1603 C CA . TYR A 1 201 ? 17.398 -7.967 -24.812 1.00 89.19 201 TYR A CA 1
ATOM 1604 C C . TYR A 1 201 ? 18.640 -8.855 -24.960 1.00 89.19 201 TYR A C 1
ATOM 1606 O O . TYR A 1 201 ? 19.365 -8.715 -25.940 1.00 89.19 201 TYR A O 1
ATOM 1614 N N . GLN A 1 202 ? 18.885 -9.801 -24.050 1.00 90.94 202 GLN A N 1
ATOM 1615 C CA . GLN A 1 202 ? 20.082 -10.644 -24.097 1.00 90.94 202 GLN A CA 1
ATOM 1616 C C . GLN A 1 202 ? 20.177 -11.424 -25.414 1.00 90.94 202 GLN A C 1
ATOM 1618 O O . GLN A 1 202 ? 21.219 -11.414 -26.065 1.00 90.94 202 GLN A O 1
ATOM 1623 N N . THR A 1 203 ? 19.078 -12.052 -25.836 1.00 89.88 203 THR A N 1
ATOM 1624 C CA . THR A 1 203 ? 19.010 -12.831 -27.079 1.00 89.88 203 THR A CA 1
ATOM 1625 C C . THR A 1 203 ? 19.223 -11.974 -28.333 1.00 89.88 203 THR A C 1
ATOM 1627 O O . THR A 1 203 ? 20.104 -12.314 -29.120 1.00 89.88 203 THR A O 1
ATOM 1630 N N . PRO A 1 204 ? 18.498 -10.855 -28.551 1.00 91.62 204 PRO A N 1
ATOM 1631 C CA . PRO A 1 204 ? 18.732 -10.021 -29.730 1.00 91.62 204 PRO A CA 1
ATOM 1632 C C . PRO A 1 204 ? 20.112 -9.352 -29.727 1.00 91.62 204 PRO A C 1
ATOM 1634 O O . PRO A 1 204 ? 20.726 -9.256 -30.785 1.00 91.62 204 PRO A O 1
ATOM 1637 N N . ILE A 1 205 ? 20.639 -8.949 -28.563 1.00 90.94 205 ILE A N 1
ATOM 1638 C CA . ILE A 1 205 ? 22.009 -8.422 -28.461 1.00 90.94 205 ILE A CA 1
ATOM 1639 C C . ILE A 1 205 ? 23.022 -9.502 -28.858 1.00 90.94 205 ILE A C 1
ATOM 1641 O O . ILE A 1 205 ? 23.926 -9.224 -29.642 1.00 90.94 205 ILE A O 1
ATOM 1645 N N . ALA A 1 206 ? 22.856 -10.740 -28.380 1.00 92.75 206 ALA A N 1
ATOM 1646 C CA . ALA A 1 206 ? 23.736 -11.850 -28.738 1.00 92.75 206 ALA A CA 1
ATOM 1647 C C . ALA A 1 206 ? 23.708 -12.150 -30.246 1.00 92.75 206 ALA A C 1
ATOM 1649 O O . ALA A 1 206 ? 24.764 -12.283 -30.859 1.00 92.75 206 ALA A O 1
ATOM 1650 N N . ILE A 1 207 ? 22.521 -12.187 -30.860 1.00 93.38 207 ILE A N 1
ATOM 1651 C CA . ILE A 1 207 ? 22.378 -12.356 -32.315 1.00 93.38 207 ILE A CA 1
ATOM 1652 C C . ILE A 1 207 ? 23.068 -11.204 -33.059 1.00 93.38 207 ILE A C 1
ATOM 1654 O O . ILE A 1 207 ? 23.812 -11.448 -34.006 1.00 93.38 207 ILE A O 1
ATOM 1658 N N . GLY A 1 208 ? 22.883 -9.960 -32.605 1.00 93.12 208 GLY A N 1
ATOM 1659 C CA . GLY A 1 208 ? 23.540 -8.788 -33.186 1.00 93.12 208 GLY A CA 1
ATOM 1660 C C . GLY A 1 208 ? 25.067 -8.883 -33.155 1.00 93.12 208 GLY A C 1
ATOM 1661 O O . GLY A 1 208 ? 25.715 -8.609 -34.163 1.00 93.12 208 GLY A O 1
ATOM 1662 N N . ILE A 1 209 ? 25.642 -9.343 -32.039 1.00 93.69 209 ILE A N 1
ATOM 1663 C CA . ILE A 1 209 ? 27.091 -9.563 -31.909 1.00 93.69 209 ILE A CA 1
ATOM 1664 C C . ILE A 1 209 ? 27.571 -10.620 -32.909 1.00 93.69 209 ILE A C 1
ATOM 1666 O O . ILE A 1 209 ? 28.557 -10.389 -33.604 1.00 93.69 209 ILE A O 1
ATOM 1670 N N . VAL A 1 210 ? 26.865 -11.748 -33.031 1.00 95.88 210 VAL A N 1
ATOM 1671 C CA . VAL A 1 210 ? 27.235 -12.817 -33.975 1.00 95.88 210 VAL A CA 1
ATOM 1672 C C . VAL A 1 210 ? 27.214 -12.311 -35.417 1.00 95.88 210 VAL A C 1
ATOM 1674 O O . VAL A 1 210 ? 28.167 -12.544 -36.156 1.00 95.88 210 VAL A O 1
ATOM 1677 N N . VAL A 1 211 ? 26.179 -11.562 -35.809 1.00 95.00 211 VAL A N 1
ATOM 1678 C CA . VAL A 1 211 ? 26.080 -10.980 -37.156 1.00 95.00 211 VAL A CA 1
ATOM 1679 C C . VAL A 1 211 ? 27.245 -10.026 -37.430 1.00 95.00 211 VAL A C 1
ATOM 1681 O O . VAL A 1 211 ? 27.884 -10.132 -38.476 1.00 95.00 211 VAL A O 1
ATOM 1684 N N . ILE A 1 212 ? 27.576 -9.141 -36.485 1.00 95.12 212 ILE A N 1
ATOM 1685 C CA . ILE A 1 212 ? 28.721 -8.226 -36.612 1.00 95.12 212 ILE A CA 1
ATOM 1686 C C . ILE A 1 212 ? 30.032 -9.013 -36.751 1.00 95.12 212 ILE A C 1
ATOM 1688 O O . ILE A 1 212 ? 30.839 -8.705 -37.628 1.00 95.12 212 ILE A O 1
ATOM 1692 N N . CYS A 1 213 ? 30.236 -10.064 -35.951 1.00 95.19 213 CYS A N 1
ATOM 1693 C CA . CYS A 1 213 ? 31.408 -10.932 -36.065 1.00 95.19 213 CYS A CA 1
ATOM 1694 C C . CYS A 1 213 ? 31.501 -11.614 -37.439 1.00 95.19 213 CYS A C 1
ATOM 1696 O O . CYS A 1 213 ? 32.592 -11.674 -38.009 1.00 95.19 213 CYS A O 1
ATOM 1698 N N . CYS A 1 214 ? 30.383 -12.076 -38.008 1.00 94.25 214 CYS A N 1
ATOM 1699 C CA . CYS A 1 214 ? 30.355 -12.640 -39.358 1.00 94.25 214 CYS A CA 1
ATOM 1700 C C . CYS A 1 214 ? 30.757 -11.606 -40.422 1.00 94.25 214 CYS A C 1
ATOM 1702 O O . CYS A 1 214 ? 31.561 -11.925 -41.298 1.00 94.25 214 CYS A O 1
ATOM 1704 N N . PHE A 1 215 ? 30.263 -10.366 -40.328 1.00 94.25 215 PHE A N 1
ATOM 1705 C CA . PHE A 1 215 ? 30.641 -9.291 -41.254 1.00 94.25 215 PHE A CA 1
ATOM 1706 C C . PHE A 1 215 ? 32.129 -8.944 -41.171 1.00 94.25 215 PHE A C 1
ATOM 1708 O O . PHE A 1 215 ? 32.781 -8.796 -42.204 1.00 94.25 215 PHE A O 1
ATOM 1715 N N . ILE A 1 216 ? 32.685 -8.865 -39.959 1.00 93.69 216 ILE A N 1
ATOM 1716 C CA . ILE A 1 216 ? 34.120 -8.619 -39.759 1.00 93.69 216 ILE A CA 1
ATOM 1717 C C . ILE A 1 216 ? 34.945 -9.761 -40.363 1.00 93.69 216 ILE A C 1
ATOM 1719 O O . ILE A 1 216 ? 35.895 -9.506 -41.100 1.00 93.69 216 ILE A O 1
ATOM 1723 N N . GLY A 1 217 ? 34.564 -11.018 -40.110 1.00 93.31 217 GLY A N 1
ATOM 1724 C CA . GLY A 1 217 ? 35.238 -12.181 -40.691 1.00 93.31 217 GLY A CA 1
ATOM 1725 C C . GLY A 1 217 ? 35.222 -12.166 -42.222 1.00 93.31 217 GLY A C 1
ATOM 1726 O O . GLY A 1 217 ? 36.250 -12.413 -42.852 1.00 93.31 217 GLY A O 1
ATOM 1727 N N . PHE A 1 218 ? 34.087 -11.801 -42.822 1.00 92.81 218 PHE A N 1
ATOM 1728 C CA . PHE A 1 218 ? 33.947 -11.690 -44.273 1.00 92.81 218 PHE A CA 1
ATOM 1729 C C . PHE A 1 218 ? 34.815 -10.564 -44.858 1.00 92.81 218 PHE A C 1
ATOM 1731 O O . PHE A 1 218 ? 35.489 -10.765 -45.866 1.00 92.81 218 PHE A O 1
ATOM 1738 N N . ALA A 1 219 ? 34.870 -9.403 -44.198 1.00 91.06 219 ALA A N 1
ATOM 1739 C CA . ALA A 1 219 ? 35.718 -8.283 -44.610 1.00 91.06 219 ALA A CA 1
ATOM 1740 C C . ALA A 1 219 ? 37.219 -8.638 -44.563 1.00 91.06 219 ALA A C 1
ATOM 1742 O O . ALA A 1 219 ? 37.973 -8.323 -45.488 1.00 91.06 219 ALA A O 1
ATOM 1743 N N . VAL A 1 220 ? 37.659 -9.353 -43.522 1.00 90.44 220 VAL A N 1
ATOM 1744 C CA . VAL A 1 220 ? 39.048 -9.833 -43.408 1.00 90.44 220 VAL A CA 1
ATOM 1745 C C . VAL A 1 220 ? 39.375 -10.854 -44.502 1.00 90.44 220 VAL A C 1
ATOM 1747 O O . VAL A 1 220 ? 40.428 -10.767 -45.131 1.00 90.44 220 VAL A O 1
ATOM 1750 N N . LEU A 1 221 ? 38.465 -11.787 -44.790 1.00 88.62 221 LEU A N 1
ATOM 1751 C CA . LEU A 1 221 ? 38.625 -12.737 -45.896 1.00 88.62 221 LEU A CA 1
ATOM 1752 C C . LEU A 1 221 ? 38.766 -12.030 -47.248 1.00 88.62 221 LEU A C 1
ATOM 1754 O O . LEU A 1 221 ? 39.660 -12.360 -48.026 1.00 88.62 221 LEU A O 1
ATOM 1758 N N . TRP A 1 222 ? 37.930 -11.024 -47.505 1.00 86.38 222 TRP A N 1
ATOM 1759 C CA . TRP A 1 222 ? 37.945 -10.280 -48.763 1.00 86.38 222 TRP A CA 1
ATOM 1760 C C . TRP A 1 222 ? 39.266 -9.528 -48.969 1.00 86.38 222 TRP A C 1
ATOM 1762 O O . TRP A 1 222 ? 39.874 -9.604 -50.037 1.00 86.38 222 TRP A O 1
ATOM 1772 N N . THR A 1 223 ? 39.761 -8.864 -47.923 1.00 87.44 223 THR A N 1
ATOM 1773 C CA . THR A 1 223 ? 41.051 -8.152 -47.979 1.00 87.44 223 THR A CA 1
ATOM 1774 C C . THR A 1 223 ? 42.241 -9.089 -48.200 1.00 87.44 223 THR A C 1
ATOM 1776 O O . THR A 1 223 ? 43.204 -8.702 -48.857 1.00 87.44 223 THR A O 1
ATOM 1779 N N . LYS A 1 224 ? 42.178 -10.340 -47.722 1.00 79.94 224 LYS A N 1
ATOM 1780 C CA . LYS A 1 224 ? 43.230 -11.345 -47.949 1.00 79.94 224 LYS A CA 1
ATOM 1781 C C . LYS A 1 224 ? 43.147 -12.025 -49.316 1.00 79.94 224 LYS A C 1
ATOM 1783 O O . LYS A 1 224 ? 44.189 -12.269 -49.912 1.00 79.94 224 LYS A O 1
ATOM 1788 N N . LEU A 1 225 ? 41.951 -12.273 -49.850 1.00 78.69 225 LEU A N 1
ATOM 1789 C CA . LEU A 1 225 ? 41.779 -12.839 -51.196 1.00 78.69 225 LEU A CA 1
ATOM 1790 C C . LEU A 1 225 ? 42.347 -11.925 -52.292 1.00 78.69 225 LEU A C 1
ATOM 1792 O O . LEU A 1 225 ? 42.980 -12.414 -53.225 1.00 78.69 225 LEU A O 1
ATOM 1796 N N . SER A 1 226 ? 42.220 -10.602 -52.134 1.00 65.12 226 SER A N 1
ATOM 1797 C CA . SER A 1 226 ? 42.820 -9.625 -53.057 1.00 65.12 226 SER A CA 1
ATOM 1798 C C . SER A 1 226 ? 44.352 -9.688 -53.113 1.00 65.12 226 SER A C 1
ATOM 1800 O O . SER A 1 226 ? 44.924 -9.257 -54.104 1.00 65.12 226 SER A O 1
ATOM 1802 N N . SER A 1 227 ? 45.010 -10.200 -52.069 1.00 66.94 227 SER A N 1
ATOM 1803 C CA . SER A 1 227 ? 46.472 -10.325 -51.983 1.00 66.94 227 SER A CA 1
ATOM 1804 C C . SER A 1 227 ? 47.004 -11.639 -52.564 1.00 66.94 227 SER A C 1
ATOM 1806 O O . SER A 1 227 ? 48.213 -11.771 -52.710 1.00 66.94 227 SER A O 1
ATOM 1808 N N . VAL A 1 228 ? 46.140 -12.623 -52.831 1.00 65.50 228 VAL A N 1
ATOM 1809 C CA . VAL A 1 228 ? 46.536 -13.947 -53.354 1.00 65.50 228 VAL A CA 1
ATOM 1810 C C . VAL A 1 228 ? 46.295 -14.052 -54.867 1.00 65.50 228 VAL A C 1
ATOM 1812 O O . VAL A 1 228 ? 46.897 -14.890 -55.526 1.00 65.50 228 VAL A O 1
ATOM 1815 N N . CYS A 1 229 ? 45.429 -13.200 -55.426 1.00 56.16 229 CYS A N 1
ATOM 1816 C CA . CYS A 1 229 ? 45.145 -13.135 -56.868 1.00 56.16 229 CYS A CA 1
ATOM 1817 C C . CYS A 1 229 ? 45.957 -12.062 -57.626 1.00 56.16 229 CYS A C 1
ATOM 1819 O O . CYS A 1 229 ? 45.677 -11.823 -58.800 1.00 56.16 229 CYS A O 1
ATOM 1821 N N . SER A 1 230 ? 46.932 -11.424 -56.972 1.00 49.91 230 SER A N 1
ATOM 1822 C CA . SER A 1 230 ? 47.964 -10.570 -57.586 1.00 49.91 230 SER A CA 1
ATOM 1823 C C . SER A 1 230 ? 49.315 -11.261 -57.498 1.00 49.91 230 SER A C 1
ATOM 1825 O O . SER A 1 230 ? 50.035 -11.283 -58.515 1.00 49.91 230 SER A O 1
#

Mean predicted aligned error: 14.95 Å